Protein AF-A0AAX2IAN7-F1 (afdb_monomer_lite)

Secondary structure (DSSP, 8-state):
--HHHHHHHTT---THHHH---BTTBEE--HHHHHHHHHHHHHH--SS-EEEEEE-TTSEEEEEE-SSTTTT-EEEEETT-SS----BSSHHHHHHHHHH-TT--SHHHHHTT-S--SSS----HHHHHHHHHHHHHT--SSHHHHHHHHHHHHHHS-GGGGGGGGGGGSTTGGG---HHHHHHHHHHHHHHHSSS--GGGHHHHHHHHHTTTTTT-TTTTTGGGGTTS--HHHHHHHHHHHHHHHHHHHHHHHHHTT--

Radius of gyration: 24.32 Å; chains: 1; bounding box: 44×69×78 Å

Foldseek 3Di:
DPVVVVCVVLVHDCVVVVVDDDDQFKDFDDPVRQVVLQVLVVVLPLVWDKGWTIFGPVQWTWIATSDDPRHQFIFIGHSVDNATAGFESHVVQLVVLVVVCNVDNGVVVSSVVTQQDLVRAHADVVLLVVLVVCVVVVDGPDLRNVLRSLLNNNSNQDPVRLVVLCVLLDPPLQVDPDPSSLSSNLSNLCSQFPPNHPVVCVVSVVVCVVVVGPVVNPCCCPGPNRPSPPPVVVVVCVVVVVVVVVVVVVVVVVVVVVVD

Sequence (260 aa):
MNWKEICRENDIDDSFLRLFASRDGITLLNKEQFRLAQERISQVKMGFELLPLLTDTEDSYLLIYTTGFLKGKVVITDLEATAFIPSFKSIQSFLEVYFCNTDATTLAYIDWNCDYDVDTPSDEPEILRECWKYIKADNFVSEAQKVMICCMAIYLTPLEQRDSLFFFLQSPFIDDESETTETIVWEAINSFTGDNPYPSAKPVIAALFEAEKFNDYPYKDIIFDGEFKEKGFKVFWRENQFWLVILLLSLLLFISRFFW

pLDDT: mean 88.0, std 10.98, range [37.62, 98.12]

Structure (mmCIF, N/CA/C/O backbone):
data_AF-A0AAX2IAN7-F1
#
_entry.id   AF-A0AAX2IAN7-F1
#
loop_
_atom_site.group_PDB
_atom_site.id
_atom_site.type_symbol
_atom_site.label_atom_id
_atom_site.label_alt_id
_atom_site.label_comp_id
_atom_site.label_asym_id
_atom_site.label_entity_id
_atom_site.label_seq_id
_atom_site.pdbx_PDB_ins_code
_atom_site.Cartn_x
_atom_site.Cartn_y
_atom_site.Cartn_z
_atom_site.occupancy
_atom_site.B_iso_or_equiv
_atom_site.auth_seq_id
_atom_site.auth_comp_id
_atom_site.auth_asym_id
_atom_site.auth_atom_id
_atom_site.pdbx_PDB_model_num
ATOM 1 N N . MET A 1 1 ? 21.258 -7.648 -17.513 1.00 87.69 1 MET A N 1
ATOM 2 C CA . MET A 1 1 ? 20.383 -8.467 -16.648 1.00 87.69 1 MET A CA 1
ATOM 3 C C . MET A 1 1 ? 19.272 -9.028 -17.519 1.00 87.69 1 MET A C 1
ATOM 5 O O . MET A 1 1 ? 18.842 -8.308 -18.412 1.00 87.69 1 MET A O 1
ATOM 9 N N . ASN A 1 2 ? 18.879 -10.293 -17.356 1.00 93.06 2 ASN A N 1
ATOM 10 C CA . ASN A 1 2 ? 17.851 -10.910 -18.199 1.00 93.06 2 ASN A CA 1
ATOM 11 C C . ASN A 1 2 ? 16.484 -10.837 -17.506 1.00 93.06 2 ASN A C 1
ATOM 13 O O . ASN A 1 2 ? 16.098 -11.750 -16.785 1.00 93.06 2 ASN A O 1
ATOM 17 N N . TRP A 1 3 ? 15.761 -9.736 -17.709 1.00 94.56 3 TRP A N 1
ATOM 18 C CA . TRP A 1 3 ? 14.485 -9.499 -17.027 1.00 94.56 3 TRP A CA 1
ATOM 19 C C . TRP A 1 3 ? 13.405 -10.532 -17.337 1.00 94.56 3 TRP A C 1
ATOM 21 O O . TRP A 1 3 ? 12.639 -10.880 -16.448 1.00 94.56 3 TRP A O 1
ATOM 31 N N . LYS A 1 4 ? 13.380 -11.076 -18.558 1.00 94.44 4 LYS A N 1
ATOM 32 C CA . LYS A 1 4 ? 12.423 -12.129 -18.930 1.00 94.44 4 LYS A CA 1
ATOM 33 C C . LYS A 1 4 ? 12.618 -13.395 -18.107 1.00 94.44 4 LYS A C 1
ATOM 35 O O . LYS A 1 4 ? 11.660 -14.026 -17.682 1.00 94.44 4 LYS A O 1
ATOM 40 N N . GLU A 1 5 ? 13.876 -13.763 -17.886 1.00 96.06 5 GLU A N 1
ATOM 41 C CA . GLU A 1 5 ? 14.228 -14.923 -17.074 1.00 96.06 5 GLU A CA 1
ATOM 42 C C . GLU A 1 5 ? 13.862 -14.707 -15.607 1.00 96.06 5 GLU A C 1
ATOM 44 O O . GLU A 1 5 ? 13.200 -15.569 -15.040 1.00 96.06 5 GLU A O 1
ATOM 49 N N . ILE A 1 6 ? 14.173 -13.531 -15.050 1.00 95.44 6 ILE A N 1
ATOM 50 C CA . ILE A 1 6 ? 13.802 -13.159 -13.675 1.00 95.44 6 ILE A CA 1
ATOM 51 C C . ILE A 1 6 ? 12.279 -13.178 -13.487 1.00 95.44 6 ILE A C 1
ATOM 53 O O . ILE A 1 6 ? 11.795 -13.765 -12.522 1.00 95.44 6 ILE A O 1
ATOM 57 N N . CYS A 1 7 ? 11.510 -12.581 -14.406 1.00 94.94 7 CYS A N 1
ATOM 58 C CA . CYS A 1 7 ? 10.044 -12.583 -14.326 1.00 94.94 7 CYS A CA 1
ATOM 59 C C . CYS A 1 7 ? 9.498 -14.015 -14.355 1.00 94.94 7 CYS A C 1
ATOM 61 O O . CYS A 1 7 ? 8.704 -14.389 -13.498 1.00 94.94 7 CYS A O 1
ATOM 63 N N . ARG A 1 8 ? 9.999 -14.850 -15.273 1.00 95.25 8 ARG A N 1
ATOM 64 C CA . ARG A 1 8 ? 9.610 -16.261 -15.381 1.00 95.25 8 ARG A CA 1
ATOM 65 C C . ARG A 1 8 ? 9.921 -17.059 -14.111 1.00 95.25 8 ARG A C 1
ATOM 67 O O . ARG A 1 8 ? 9.105 -17.878 -13.707 1.00 95.25 8 ARG A O 1
ATOM 74 N N . GLU A 1 9 ? 11.085 -16.853 -13.500 1.00 95.50 9 GLU A N 1
ATOM 75 C CA . GLU A 1 9 ? 11.474 -17.536 -12.253 1.00 95.50 9 GLU A CA 1
ATOM 76 C C . GLU A 1 9 ? 10.582 -17.157 -11.067 1.00 95.50 9 GLU A C 1
ATOM 78 O O . GLU A 1 9 ? 10.384 -17.971 -10.170 1.00 95.50 9 GLU A O 1
ATOM 83 N N . ASN A 1 10 ? 10.013 -15.952 -11.091 1.00 94.94 10 ASN A N 1
ATOM 84 C CA . ASN A 1 10 ? 9.127 -15.431 -10.051 1.00 94.94 10 ASN A CA 1
ATOM 85 C C . ASN A 1 10 ? 7.635 -15.541 -10.416 1.00 94.94 10 ASN A C 1
ATOM 87 O O . ASN A 1 10 ? 6.793 -15.002 -9.700 1.00 94.94 10 ASN A O 1
ATOM 91 N N . ASP A 1 11 ? 7.308 -16.228 -11.518 1.00 94.31 11 ASP A N 1
ATOM 92 C CA . ASP A 1 11 ? 5.943 -16.373 -12.041 1.00 94.31 11 ASP A CA 1
ATOM 93 C C . ASP A 1 11 ? 5.211 -15.023 -12.192 1.00 94.31 11 ASP A C 1
ATOM 95 O O . ASP A 1 11 ? 4.056 -14.855 -11.794 1.00 94.31 11 ASP A O 1
ATOM 99 N N . ILE A 1 12 ? 5.931 -14.041 -12.740 1.00 93.88 12 ILE A N 1
ATOM 100 C CA . ILE A 1 12 ? 5.427 -12.724 -13.128 1.00 93.88 12 ILE A CA 1
ATOM 101 C C . ILE A 1 12 ? 5.273 -12.696 -14.649 1.00 93.88 12 ILE A C 1
ATOM 103 O O . ILE A 1 12 ? 6.190 -13.091 -15.374 1.00 93.88 12 ILE A O 1
ATOM 107 N N . ASP A 1 13 ? 4.126 -12.214 -15.136 1.00 91.06 13 ASP A N 1
ATOM 108 C CA . ASP A 1 13 ? 3.909 -11.999 -16.569 1.00 91.06 13 ASP A CA 1
ATOM 109 C C . ASP A 1 13 ? 4.952 -11.011 -17.105 1.00 91.06 13 ASP A C 1
ATOM 111 O O . ASP A 1 13 ? 5.047 -9.892 -16.617 1.00 91.06 13 ASP A O 1
ATOM 115 N N . ASP A 1 14 ? 5.742 -11.422 -18.099 1.00 92.12 14 ASP A N 1
ATOM 116 C CA . ASP A 1 14 ? 6.809 -10.614 -18.691 1.00 92.12 14 ASP A CA 1
ATOM 117 C C . ASP A 1 14 ? 6.317 -9.743 -19.862 1.00 92.12 14 ASP A C 1
ATOM 119 O O . ASP A 1 14 ? 7.105 -8.999 -20.460 1.00 92.12 14 ASP A O 1
ATOM 123 N N . SER A 1 15 ? 5.021 -9.803 -20.198 1.00 92.06 15 SER A N 1
ATOM 124 C CA . SER A 1 15 ? 4.415 -9.041 -21.296 1.00 92.06 15 SER A CA 1
ATOM 125 C C . SER A 1 15 ? 4.609 -7.529 -21.138 1.00 92.06 15 SER A C 1
ATOM 127 O O . SER A 1 15 ? 4.892 -6.836 -22.126 1.00 92.06 15 SER A O 1
ATOM 129 N N . PHE A 1 16 ? 4.586 -7.033 -19.895 1.00 92.50 16 PHE A N 1
ATOM 130 C CA . PHE A 1 16 ? 4.809 -5.626 -19.566 1.00 92.50 16 PHE A CA 1
ATOM 131 C C . PHE A 1 16 ? 6.177 -5.128 -20.038 1.00 92.50 16 PHE A C 1
ATOM 133 O O . PHE A 1 16 ? 6.286 -3.973 -20.427 1.00 92.50 16 PHE A O 1
ATOM 140 N N . LEU A 1 17 ? 7.209 -5.983 -20.099 1.00 93.38 17 LEU A N 1
ATOM 141 C CA . LEU A 1 17 ? 8.549 -5.589 -20.556 1.00 93.38 17 LEU A CA 1
ATOM 142 C C . LEU A 1 17 ? 8.561 -5.127 -22.019 1.00 93.38 17 LEU A C 1
ATOM 144 O O . LEU A 1 17 ? 9.500 -4.461 -22.446 1.00 93.38 17 LEU A O 1
ATOM 148 N N . ARG A 1 18 ? 7.554 -5.518 -22.811 1.00 90.56 18 ARG A N 1
ATOM 149 C CA . ARG A 1 18 ? 7.396 -5.061 -24.200 1.00 90.56 18 ARG A CA 1
ATOM 150 C C . ARG A 1 18 ? 6.637 -3.744 -24.295 1.00 90.56 18 ARG A C 1
ATOM 152 O O . ARG A 1 18 ? 6.848 -3.006 -25.251 1.00 90.56 18 ARG A O 1
ATOM 159 N N . LEU A 1 19 ? 5.725 -3.507 -23.354 1.00 88.94 19 LEU A N 1
ATOM 160 C CA . LEU A 1 19 ? 4.885 -2.313 -23.295 1.00 88.94 19 LEU A CA 1
ATOM 161 C C . LEU A 1 19 ? 5.617 -1.157 -22.614 1.00 88.94 19 LEU A C 1
ATOM 163 O O . LEU A 1 19 ? 5.476 -0.007 -23.020 1.00 88.94 19 LEU A O 1
ATOM 167 N N . PHE A 1 20 ? 6.415 -1.471 -21.596 1.00 91.12 20 PHE A N 1
ATOM 168 C CA . PHE A 1 20 ? 7.174 -0.509 -20.827 1.00 91.12 20 PHE A CA 1
ATOM 169 C C . PHE A 1 20 ? 8.242 0.149 -21.702 1.00 91.12 20 PHE A C 1
ATOM 171 O O . PHE A 1 20 ? 9.225 -0.470 -22.114 1.00 91.12 20 PHE A O 1
ATOM 178 N N . ALA A 1 21 ? 8.042 1.436 -21.957 1.00 86.06 21 ALA A N 1
ATOM 179 C CA . ALA A 1 21 ? 9.038 2.312 -22.537 1.00 86.06 21 ALA A CA 1
ATOM 180 C C . ALA A 1 21 ? 9.537 3.234 -21.428 1.00 86.06 21 ALA A C 1
ATOM 182 O O . ALA A 1 21 ? 8.758 4.032 -20.922 1.00 86.06 21 ALA A O 1
ATOM 183 N N . SER A 1 22 ? 10.815 3.116 -21.069 1.00 85.06 22 SER A N 1
ATOM 184 C CA . SER A 1 22 ? 11.440 4.000 -20.083 1.00 85.06 22 SER A CA 1
ATOM 185 C C . SER A 1 22 ? 11.337 5.466 -20.517 1.00 85.06 22 SER A C 1
ATOM 187 O O . SER A 1 22 ? 11.540 5.781 -21.695 1.00 85.06 22 SER A O 1
ATOM 189 N N . ARG A 1 23 ? 11.023 6.348 -19.564 1.00 83.62 23 ARG A N 1
ATOM 190 C CA . ARG A 1 23 ? 10.909 7.803 -19.746 1.00 83.62 23 ARG A CA 1
ATOM 191 C C . ARG A 1 23 ? 11.393 8.513 -18.493 1.00 83.62 23 ARG A C 1
ATOM 193 O O . ARG A 1 23 ? 11.214 7.984 -17.400 1.00 83.62 23 ARG A O 1
ATOM 200 N N . ASP A 1 24 ? 12.008 9.676 -18.693 1.00 71.69 24 ASP A N 1
ATOM 201 C CA . ASP A 1 24 ? 12.229 10.705 -17.670 1.00 71.69 24 ASP A CA 1
ATOM 202 C C . ASP A 1 24 ? 12.739 10.192 -16.315 1.00 71.69 24 ASP A C 1
ATOM 204 O O . ASP A 1 24 ? 12.274 10.604 -15.264 1.00 71.69 24 ASP A O 1
ATOM 208 N N . GLY A 1 25 ? 13.715 9.277 -16.346 1.00 81.19 25 GLY A N 1
ATOM 209 C CA . GLY A 1 25 ? 14.355 8.733 -15.145 1.00 81.19 25 GLY A CA 1
ATOM 210 C C . GLY A 1 25 ? 13.784 7.401 -14.657 1.00 81.19 25 GLY A C 1
ATOM 211 O O . GLY A 1 25 ? 14.534 6.620 -14.075 1.00 81.19 25 GLY A O 1
ATOM 212 N N . ILE A 1 26 ? 12.529 7.071 -14.983 1.00 92.94 26 ILE A N 1
ATOM 213 C CA . ILE A 1 26 ? 11.902 5.794 -14.616 1.00 92.94 26 ILE A CA 1
ATOM 214 C C . ILE A 1 26 ? 12.428 4.687 -15.533 1.00 92.94 26 ILE A C 1
ATOM 216 O O . ILE A 1 26 ? 12.188 4.659 -16.749 1.00 92.94 26 ILE A O 1
ATOM 220 N N . THR A 1 27 ? 13.174 3.756 -14.953 1.00 94.00 27 THR A N 1
ATOM 221 C CA . THR A 1 27 ? 13.917 2.714 -15.667 1.00 94.00 27 THR A CA 1
ATOM 222 C C . THR A 1 27 ? 13.778 1.364 -14.974 1.00 94.00 27 THR A C 1
ATOM 224 O O . THR A 1 27 ? 13.477 1.270 -13.788 1.00 94.00 27 THR A O 1
ATOM 227 N N . LEU A 1 28 ? 14.021 0.287 -15.725 1.00 95.44 28 LEU A N 1
ATOM 228 C CA . LEU A 1 28 ? 14.258 -1.023 -15.124 1.00 95.44 28 LEU A CA 1
ATOM 229 C C . LEU A 1 28 ? 15.568 -0.988 -14.333 1.00 95.44 28 LEU A C 1
ATOM 231 O O . LEU A 1 28 ? 16.580 -0.503 -14.847 1.00 95.44 28 LEU A O 1
ATOM 235 N N . LEU A 1 29 ? 15.572 -1.589 -13.145 1.00 95.94 29 LEU A N 1
ATOM 236 C CA . LEU A 1 29 ? 16.768 -1.682 -12.310 1.00 95.94 29 LEU A CA 1
ATOM 237 C C . LEU A 1 29 ? 17.940 -2.306 -13.074 1.00 95.94 29 LEU A C 1
ATOM 239 O O . LEU A 1 29 ? 17.814 -3.300 -13.804 1.00 95.94 29 LEU A O 1
ATOM 243 N N . ASN A 1 30 ? 19.126 -1.752 -12.865 1.00 94.50 30 ASN A N 1
ATOM 244 C CA . ASN A 1 30 ? 20.355 -2.424 -13.251 1.00 94.50 30 ASN A CA 1
ATOM 245 C C . ASN A 1 30 ? 20.724 -3.513 -12.218 1.00 94.50 30 ASN A C 1
ATOM 247 O O . ASN A 1 30 ? 20.090 -3.664 -11.176 1.00 94.50 30 ASN A O 1
ATOM 251 N N . LYS A 1 31 ? 21.770 -4.298 -12.505 1.00 95.44 31 LYS A N 1
ATOM 252 C CA . LYS A 1 31 ? 22.173 -5.436 -11.657 1.00 95.44 31 LYS A CA 1
ATOM 253 C C . LYS A 1 31 ? 22.538 -5.026 -10.224 1.00 95.44 31 LYS A C 1
ATOM 255 O O . LYS A 1 31 ? 22.282 -5.787 -9.295 1.00 95.44 31 LYS A O 1
ATOM 260 N N . GLU A 1 32 ? 23.186 -3.879 -10.054 1.00 94.31 32 GLU A N 1
ATOM 261 C CA . GLU A 1 32 ? 23.620 -3.396 -8.744 1.00 94.31 32 GLU A CA 1
ATOM 262 C C . GLU A 1 32 ? 22.435 -2.872 -7.934 1.00 94.31 32 GLU A C 1
ATOM 264 O O . GLU A 1 32 ? 22.252 -3.306 -6.798 1.00 94.31 32 GLU A O 1
ATOM 269 N N . GLN A 1 33 ? 21.588 -2.039 -8.547 1.00 95.19 33 GLN A N 1
ATOM 270 C CA . GLN A 1 33 ? 20.369 -1.522 -7.919 1.00 95.19 33 GLN A CA 1
ATOM 271 C C . GLN A 1 33 ? 19.426 -2.660 -7.515 1.00 95.19 33 GLN A C 1
ATOM 273 O O . GLN A 1 33 ? 18.933 -2.687 -6.395 1.00 95.19 33 GLN A O 1
ATOM 278 N N . PHE A 1 34 ? 19.239 -3.654 -8.391 1.00 96.44 34 PHE A N 1
ATOM 279 C CA . PHE A 1 34 ? 18.436 -4.839 -8.093 1.00 96.44 34 PHE A CA 1
ATOM 280 C C . PHE A 1 34 ? 18.952 -5.586 -6.858 1.00 96.44 34 PHE A C 1
ATOM 282 O O . PHE A 1 34 ? 18.177 -5.919 -5.966 1.00 96.44 34 PHE A O 1
ATOM 289 N N . ARG A 1 35 ? 20.272 -5.804 -6.770 1.00 95.44 35 ARG A N 1
ATOM 290 C CA . ARG A 1 35 ? 20.895 -6.473 -5.620 1.00 95.44 35 ARG A CA 1
ATOM 291 C C . ARG A 1 35 ? 20.688 -5.683 -4.323 1.00 95.44 35 ARG A C 1
ATOM 293 O O . ARG A 1 35 ? 20.370 -6.289 -3.304 1.00 95.44 35 ARG A O 1
ATOM 300 N N . LEU A 1 36 ? 20.889 -4.365 -4.358 1.00 94.25 36 LEU A N 1
ATOM 301 C CA . LEU A 1 36 ? 20.720 -3.488 -3.193 1.00 94.25 36 LEU A CA 1
ATOM 302 C C . LEU A 1 36 ? 19.264 -3.453 -2.720 1.00 94.25 36 LEU A C 1
ATOM 304 O O . LEU A 1 36 ? 19.006 -3.631 -1.532 1.00 94.25 36 LEU A O 1
ATOM 308 N N . ALA A 1 37 ? 18.318 -3.314 -3.651 1.00 95.75 37 ALA A N 1
ATOM 309 C CA . ALA A 1 37 ? 16.895 -3.344 -3.344 1.00 95.75 37 ALA A CA 1
ATOM 310 C C . ALA A 1 37 ? 16.489 -4.683 -2.713 1.00 95.75 37 ALA A C 1
ATOM 312 O O . ALA A 1 37 ? 15.849 -4.694 -1.666 1.00 95.75 37 ALA A O 1
ATOM 313 N N . GLN A 1 38 ? 16.922 -5.817 -3.276 1.00 95.50 38 GLN A N 1
ATOM 314 C CA . GLN A 1 38 ? 16.651 -7.135 -2.688 1.00 95.50 38 GLN A CA 1
ATOM 315 C C . GLN A 1 38 ? 17.224 -7.284 -1.273 1.00 95.50 38 GLN A C 1
ATOM 317 O O . GLN A 1 38 ? 16.548 -7.810 -0.387 1.00 95.50 38 GLN A O 1
ATOM 322 N N . GLU A 1 39 ? 18.456 -6.820 -1.051 1.00 94.38 39 GLU A N 1
ATOM 323 C CA . GLU A 1 39 ? 19.093 -6.845 0.266 1.00 94.38 39 GLU A CA 1
ATOM 324 C C . GLU A 1 39 ? 18.269 -6.047 1.281 1.00 94.38 39 GLU A C 1
ATOM 326 O O . GLU A 1 39 ? 17.936 -6.576 2.342 1.00 94.38 39 GLU A O 1
ATOM 331 N N . ARG A 1 40 ? 17.859 -4.824 0.933 1.00 94.00 40 ARG A N 1
ATOM 332 C CA . ARG A 1 40 ? 17.067 -3.974 1.824 1.00 94.00 40 ARG A CA 1
ATOM 333 C C . ARG A 1 40 ? 15.666 -4.530 2.084 1.00 94.00 40 ARG A C 1
ATOM 335 O O . ARG A 1 40 ? 15.274 -4.644 3.242 1.00 94.00 40 ARG A O 1
ATOM 342 N N . ILE A 1 41 ? 14.955 -4.975 1.048 1.00 94.88 41 ILE A N 1
ATOM 343 C CA . ILE A 1 41 ? 13.625 -5.599 1.173 1.00 94.88 41 ILE A CA 1
ATOM 344 C C . ILE A 1 41 ? 13.668 -6.795 2.134 1.00 94.88 41 ILE A C 1
ATOM 346 O O . ILE A 1 41 ? 12.781 -6.958 2.973 1.00 94.88 41 ILE A O 1
ATOM 350 N N . SER A 1 42 ? 14.723 -7.613 2.065 1.00 92.56 42 SER A N 1
ATOM 351 C CA . SER A 1 42 ? 14.863 -8.791 2.929 1.00 92.56 42 SER A CA 1
ATOM 352 C C . SER A 1 42 ? 14.983 -8.456 4.425 1.00 92.56 42 SER A C 1
ATOM 354 O O . SER A 1 42 ? 14.640 -9.287 5.270 1.00 92.56 42 SER A O 1
ATOM 356 N N . GLN A 1 43 ? 15.417 -7.238 4.772 1.00 93.50 43 GLN A N 1
ATOM 357 C CA . GLN A 1 43 ? 15.577 -6.791 6.160 1.00 93.50 43 GLN A CA 1
ATOM 358 C C . GLN A 1 43 ? 14.242 -6.436 6.829 1.00 93.50 43 GLN A C 1
ATOM 360 O O . GLN A 1 43 ? 14.117 -6.600 8.042 1.00 93.50 43 GLN A O 1
ATOM 365 N N . VAL A 1 44 ? 13.240 -6.014 6.050 1.00 91.50 44 VAL A N 1
ATOM 366 C CA . VAL A 1 44 ? 11.923 -5.564 6.543 1.00 91.50 44 VAL A CA 1
ATOM 367 C C . VAL A 1 44 ? 11.055 -6.736 7.041 1.00 91.50 44 VAL A C 1
ATOM 369 O O . VAL A 1 44 ? 10.140 -6.552 7.838 1.00 91.50 44 VAL A O 1
ATOM 372 N N . LYS A 1 45 ? 11.380 -7.982 6.657 1.00 91.44 45 LYS A N 1
ATOM 373 C CA . LYS A 1 45 ? 10.681 -9.215 7.082 1.00 91.44 45 LYS A CA 1
ATOM 374 C C . LYS A 1 45 ? 9.162 -9.169 6.853 1.00 91.44 45 LYS A C 1
ATOM 376 O O . LYS A 1 45 ? 8.387 -9.483 7.751 1.00 91.44 45 LYS A O 1
ATOM 381 N N . MET A 1 46 ? 8.717 -8.860 5.639 1.00 92.50 46 MET A N 1
ATOM 382 C CA . MET A 1 46 ? 7.284 -8.771 5.303 1.00 92.50 46 MET A CA 1
ATOM 383 C C . MET A 1 46 ? 6.483 -10.078 5.452 1.00 92.50 46 MET A C 1
ATOM 385 O O . MET A 1 46 ? 5.256 -10.055 5.403 1.00 92.50 46 MET A O 1
ATOM 389 N N . GLY A 1 47 ? 7.144 -11.236 5.557 1.00 92.62 47 GLY A N 1
ATOM 390 C CA . GLY A 1 47 ? 6.475 -12.544 5.476 1.00 92.62 47 GLY A CA 1
ATOM 391 C C . GLY A 1 47 ? 5.929 -12.881 4.083 1.00 92.62 47 GLY A C 1
ATOM 392 O O . GLY A 1 47 ? 5.262 -13.898 3.915 1.00 92.62 47 GLY A O 1
ATOM 393 N N . PHE A 1 48 ? 6.242 -12.038 3.102 1.00 94.75 48 PHE A N 1
ATOM 394 C CA . PHE A 1 48 ? 5.949 -12.187 1.687 1.00 94.75 48 PHE A CA 1
ATOM 395 C C . PHE A 1 48 ? 7.203 -11.833 0.895 1.00 94.75 48 PHE A C 1
ATOM 397 O O . PHE A 1 48 ? 8.047 -11.059 1.355 1.00 94.75 48 PHE A O 1
ATOM 404 N N . GLU A 1 49 ? 7.315 -12.401 -0.294 1.00 96.00 49 GLU A N 1
ATOM 405 C CA . GLU A 1 49 ? 8.414 -12.120 -1.210 1.00 96.00 49 GLU A CA 1
ATOM 406 C C . GLU A 1 49 ? 8.016 -10.993 -2.163 1.00 96.00 49 GLU A C 1
ATOM 408 O O . GLU A 1 49 ? 6.905 -10.985 -2.701 1.00 96.00 49 GLU A O 1
ATOM 413 N N . LEU A 1 50 ? 8.937 -10.048 -2.358 1.00 96.88 50 LEU A N 1
ATOM 414 C CA . LEU A 1 50 ? 8.798 -8.961 -3.315 1.00 96.88 50 LEU A CA 1
ATOM 415 C C . LEU A 1 50 ? 9.969 -8.974 -4.295 1.00 96.88 50 LEU A C 1
ATOM 417 O O . LEU A 1 50 ? 11.122 -9.201 -3.919 1.00 96.88 50 LEU A O 1
ATOM 421 N N . LEU A 1 51 ? 9.662 -8.679 -5.550 1.00 97.38 51 LEU A N 1
ATOM 422 C CA . LEU A 1 51 ? 10.625 -8.515 -6.622 1.00 97.38 51 LEU A CA 1
ATOM 423 C C . LEU A 1 51 ? 10.721 -7.024 -6.983 1.00 97.38 51 LEU A C 1
ATOM 425 O O . LEU A 1 51 ? 9.741 -6.465 -7.477 1.00 97.38 51 LEU A O 1
ATOM 429 N N . PRO A 1 52 ? 11.872 -6.366 -6.765 1.00 97.31 52 PRO A N 1
ATOM 430 C CA . PRO A 1 52 ? 12.081 -5.003 -7.235 1.00 97.31 52 PRO A CA 1
ATOM 431 C C . PRO A 1 52 ? 12.243 -5.000 -8.762 1.00 97.31 52 PRO A C 1
ATOM 433 O O . PRO A 1 52 ? 12.989 -5.815 -9.312 1.00 97.31 52 PRO A O 1
ATOM 436 N N . LEU A 1 53 ? 11.551 -4.092 -9.454 1.00 96.44 53 LEU A N 1
ATOM 437 C CA . LEU A 1 53 ? 11.514 -4.035 -10.922 1.00 96.44 53 LEU A CA 1
ATOM 438 C C . LEU A 1 53 ? 12.021 -2.707 -11.478 1.00 96.44 53 LEU A C 1
ATOM 440 O O . LEU A 1 53 ? 12.953 -2.697 -12.289 1.00 96.44 53 LEU A O 1
ATOM 444 N N . LEU A 1 54 ? 11.399 -1.603 -11.063 1.00 95.94 54 LEU A N 1
ATOM 445 C CA . LEU A 1 54 ? 11.699 -0.267 -11.576 1.00 95.94 54 LEU A CA 1
ATOM 446 C C . LEU A 1 54 ? 12.296 0.613 -10.486 1.00 95.94 54 LEU A C 1
ATOM 448 O O . LEU A 1 54 ? 12.107 0.361 -9.297 1.00 95.94 54 LEU A O 1
ATOM 452 N N . THR A 1 55 ? 12.979 1.659 -10.922 1.00 95.38 55 THR A N 1
ATOM 453 C CA . THR A 1 55 ? 13.406 2.776 -10.085 1.00 95.38 55 THR A CA 1
ATOM 454 C C . THR A 1 55 ? 13.376 4.065 -10.888 1.00 95.38 55 THR A C 1
ATOM 456 O O . THR A 1 55 ? 13.255 4.022 -12.117 1.00 95.38 55 THR A O 1
ATOM 459 N N . ASP A 1 56 ? 13.486 5.194 -10.208 1.00 93.00 56 ASP A N 1
ATOM 460 C CA . ASP A 1 56 ? 13.592 6.515 -10.809 1.00 93.00 56 ASP A CA 1
ATOM 461 C C . ASP A 1 56 ? 14.859 7.258 -10.353 1.00 93.00 56 ASP A C 1
ATOM 463 O O . ASP A 1 56 ? 15.820 6.656 -9.872 1.00 93.00 56 ASP A O 1
ATOM 467 N N . THR A 1 57 ? 14.901 8.571 -10.578 1.00 87.31 57 THR A N 1
ATOM 468 C CA . THR A 1 57 ? 16.026 9.430 -10.183 1.00 87.31 57 THR A CA 1
ATOM 469 C C . THR A 1 57 ? 15.970 9.909 -8.735 1.00 87.31 57 THR A C 1
ATOM 471 O O . THR A 1 57 ? 16.923 10.545 -8.292 1.00 87.31 57 THR A O 1
ATOM 474 N N . GLU A 1 58 ? 14.877 9.648 -8.019 1.00 86.44 58 GLU A N 1
ATOM 475 C CA . GLU A 1 58 ? 14.651 10.077 -6.633 1.00 86.44 58 GLU A CA 1
ATOM 476 C C . GLU A 1 58 ? 14.696 8.895 -5.655 1.00 86.44 58 GLU A C 1
ATOM 478 O O . GLU A 1 58 ? 14.161 8.973 -4.554 1.00 86.44 58 GLU A O 1
ATOM 483 N N . ASP A 1 59 ? 15.344 7.796 -6.056 1.00 87.06 59 ASP A N 1
ATOM 484 C CA . ASP A 1 59 ? 15.468 6.569 -5.266 1.00 87.06 59 ASP A CA 1
ATOM 485 C C . ASP A 1 59 ? 14.108 5.999 -4.813 1.00 87.06 59 ASP A C 1
ATOM 487 O O . ASP A 1 59 ? 14.009 5.323 -3.785 1.00 87.06 59 ASP A O 1
ATOM 491 N N . SER A 1 60 ? 13.060 6.207 -5.616 1.00 93.69 60 SER A N 1
ATOM 492 C CA . SER A 1 60 ? 11.820 5.443 -5.492 1.00 93.69 60 SER A CA 1
ATOM 493 C C . SER A 1 60 ? 11.933 4.138 -6.273 1.00 93.69 60 SER A C 1
ATOM 495 O O . SER A 1 60 ? 12.671 4.016 -7.259 1.00 93.69 60 SER A O 1
ATOM 497 N N . TYR A 1 61 ? 11.181 3.137 -5.836 1.00 96.50 61 TYR A N 1
ATOM 498 C CA . TYR A 1 61 ? 11.218 1.781 -6.352 1.00 96.50 61 TYR A CA 1
ATOM 499 C C . TYR A 1 61 ? 9.808 1.267 -6.585 1.00 96.50 61 TYR A C 1
ATOM 501 O O . TYR A 1 61 ? 8.914 1.455 -5.763 1.00 96.50 61 TYR A O 1
ATOM 509 N N . LEU A 1 62 ? 9.641 0.553 -7.696 1.00 97.06 62 LEU A N 1
ATOM 510 C CA . LEU A 1 62 ? 8.456 -0.252 -7.949 1.00 97.06 62 LEU A CA 1
ATOM 511 C C . LEU A 1 62 ? 8.773 -1.709 -7.639 1.00 97.06 62 LEU A C 1
ATOM 513 O O . LEU A 1 62 ? 9.661 -2.307 -8.261 1.00 97.06 62 LEU A O 1
ATOM 517 N N . LEU A 1 63 ? 8.022 -2.285 -6.707 1.00 97.56 63 LEU A N 1
ATOM 518 C CA . LEU A 1 63 ? 8.130 -3.676 -6.281 1.00 97.56 63 LEU A CA 1
ATOM 519 C C . LEU A 1 63 ? 6.859 -4.437 -6.665 1.00 97.56 63 LEU A C 1
ATOM 521 O O . LEU A 1 63 ? 5.773 -3.864 -6.683 1.00 97.56 63 LEU A O 1
ATOM 525 N N . ILE A 1 64 ? 6.973 -5.739 -6.920 1.00 98.12 64 ILE A N 1
ATOM 526 C CA . ILE A 1 64 ? 5.819 -6.630 -7.094 1.00 98.12 64 ILE A CA 1
ATOM 527 C C . ILE A 1 64 ? 5.866 -7.772 -6.087 1.00 98.12 64 ILE A C 1
ATOM 529 O O . ILE A 1 64 ? 6.892 -8.428 -5.926 1.00 98.12 64 ILE A O 1
ATOM 533 N N . TYR A 1 65 ? 4.743 -8.045 -5.435 1.00 97.94 65 TYR A N 1
ATOM 534 C CA . TYR A 1 65 ? 4.575 -9.234 -4.609 1.00 97.94 65 TYR A CA 1
ATOM 535 C C . TYR A 1 65 ? 4.579 -10.500 -5.476 1.00 97.94 65 TYR A C 1
ATOM 537 O O . TYR A 1 65 ? 3.784 -10.629 -6.409 1.00 97.94 65 TYR A O 1
ATOM 545 N N . THR A 1 66 ? 5.438 -11.468 -5.160 1.00 97.62 66 THR A N 1
ATOM 546 C CA . THR A 1 66 ? 5.570 -12.729 -5.920 1.00 97.62 66 THR A CA 1
ATOM 547 C C . THR A 1 66 ? 4.898 -13.917 -5.226 1.00 97.62 66 THR A C 1
ATOM 549 O O . THR A 1 66 ? 4.666 -14.956 -5.850 1.00 97.62 66 THR A O 1
ATOM 552 N N . THR A 1 67 ? 4.530 -13.772 -3.950 1.00 95.88 67 THR A N 1
ATOM 553 C CA . THR A 1 67 ? 3.945 -14.835 -3.119 1.00 95.88 67 THR A CA 1
ATOM 554 C C . THR A 1 67 ? 2.769 -14.342 -2.270 1.00 95.88 67 THR A C 1
ATOM 556 O O . THR A 1 67 ? 2.505 -13.147 -2.155 1.00 95.88 67 THR A O 1
ATOM 559 N N . GLY A 1 68 ? 2.047 -15.289 -1.659 1.00 95.25 68 GLY A N 1
ATOM 560 C CA . GLY A 1 68 ? 0.926 -15.003 -0.763 1.00 95.25 68 GLY A CA 1
ATOM 561 C C . GLY A 1 68 ? -0.338 -14.526 -1.478 1.00 95.25 68 GLY A C 1
ATOM 562 O O . GLY A 1 68 ? -0.449 -14.588 -2.701 1.00 95.25 68 GLY A O 1
ATOM 563 N N . PHE A 1 69 ? -1.314 -14.061 -0.695 1.00 96.94 69 PHE A N 1
ATOM 564 C CA . PHE A 1 69 ? -2.585 -13.560 -1.229 1.00 96.94 69 PHE A CA 1
ATOM 565 C C . PHE A 1 69 ? -2.434 -12.210 -1.949 1.00 96.94 69 PHE A C 1
ATOM 567 O O . PHE A 1 69 ? -3.289 -11.857 -2.749 1.00 96.94 69 PHE A O 1
ATOM 574 N N . LEU A 1 70 ? -1.324 -11.498 -1.722 1.00 96.94 70 LEU A N 1
ATOM 575 C CA . LEU A 1 70 ? -0.968 -10.256 -2.414 1.00 96.94 70 LEU A CA 1
ATOM 576 C C . LEU A 1 70 ? -0.162 -10.489 -3.697 1.00 96.94 70 LEU A C 1
ATOM 578 O O . LEU A 1 70 ? 0.315 -9.531 -4.294 1.00 96.94 70 LEU A O 1
ATOM 582 N N . LYS A 1 71 ? 0.026 -11.734 -4.148 1.00 97.06 71 LYS A N 1
ATOM 583 C CA . LYS A 1 71 ? 0.775 -12.001 -5.379 1.00 97.06 71 LYS A CA 1
ATOM 584 C C . LYS A 1 71 ? 0.220 -11.181 -6.553 1.00 97.06 71 LYS A C 1
ATOM 586 O O . LYS A 1 71 ? -0.979 -11.186 -6.817 1.00 97.06 71 LYS A O 1
ATOM 591 N N . GLY A 1 72 ? 1.113 -10.502 -7.267 1.00 96.94 72 GLY A N 1
ATOM 592 C CA . GLY A 1 72 ? 0.789 -9.626 -8.390 1.00 96.94 72 GLY A CA 1
ATOM 593 C C . GLY A 1 72 ? 0.564 -8.161 -8.011 1.00 96.94 72 GLY A C 1
ATOM 594 O O . GLY A 1 72 ? 0.590 -7.316 -8.906 1.00 96.94 72 GLY A O 1
ATOM 595 N N . LYS A 1 73 ? 0.380 -7.844 -6.721 1.00 97.88 73 LYS A N 1
ATOM 596 C CA . LYS A 1 73 ? 0.198 -6.468 -6.244 1.00 97.88 73 LYS A CA 1
ATOM 597 C C . LYS A 1 73 ? 1.494 -5.685 -6.325 1.00 97.88 73 LYS A C 1
ATOM 599 O O . LYS A 1 73 ? 2.575 -6.235 -6.108 1.00 97.88 73 LYS A O 1
ATOM 604 N N . VAL A 1 74 ? 1.371 -4.406 -6.644 1.00 98.06 74 VAL A N 1
ATOM 605 C CA . VAL A 1 74 ? 2.500 -3.524 -6.919 1.00 98.06 74 VAL A CA 1
ATOM 606 C C . VAL A 1 74 ? 2.591 -2.457 -5.844 1.00 98.06 74 VAL A C 1
ATOM 608 O O . VAL A 1 74 ? 1.586 -1.854 -5.478 1.00 98.06 74 VAL A O 1
ATOM 611 N N . VAL A 1 75 ? 3.806 -2.240 -5.359 1.00 97.31 75 VAL A N 1
ATOM 612 C CA . VAL A 1 75 ? 4.167 -1.246 -4.347 1.00 97.31 75 VAL A CA 1
ATOM 613 C C . VAL A 1 75 ? 5.028 -0.189 -5.019 1.00 97.31 75 VAL A C 1
ATOM 615 O O . VAL A 1 75 ? 5.973 -0.550 -5.728 1.00 97.31 75 VAL A O 1
ATOM 618 N N . ILE A 1 76 ? 4.739 1.082 -4.768 1.00 96.25 76 ILE A N 1
ATOM 619 C CA . ILE A 1 76 ? 5.685 2.174 -4.994 1.00 96.25 76 ILE A CA 1
ATOM 620 C C . ILE A 1 76 ? 6.171 2.651 -3.628 1.00 96.25 76 ILE A C 1
ATOM 622 O O . ILE A 1 76 ? 5.375 2.850 -2.722 1.00 96.25 76 ILE A O 1
ATOM 626 N N . THR A 1 77 ? 7.485 2.752 -3.450 1.00 94.00 77 THR A N 1
ATOM 627 C CA . THR A 1 77 ? 8.080 3.063 -2.144 1.00 94.00 77 THR A CA 1
ATOM 628 C C . THR A 1 77 ? 9.504 3.572 -2.301 1.00 94.00 77 THR A C 1
ATOM 630 O O . THR A 1 77 ? 10.168 3.255 -3.287 1.00 94.00 77 THR A O 1
ATOM 633 N N . ASP A 1 78 ? 10.021 4.273 -1.300 1.00 91.31 78 ASP A N 1
ATOM 634 C CA . ASP A 1 78 ? 11.464 4.340 -1.081 1.00 91.31 78 ASP A CA 1
ATOM 635 C C . ASP A 1 78 ? 11.952 3.086 -0.324 1.00 91.31 78 ASP A C 1
ATOM 637 O O . ASP A 1 78 ? 11.165 2.310 0.229 1.00 91.31 78 ASP A O 1
ATOM 641 N N . LEU A 1 79 ? 13.263 2.843 -0.329 1.00 85.81 79 LEU A N 1
ATOM 642 C CA . LEU A 1 79 ? 13.859 1.688 0.351 1.00 85.81 79 LEU A CA 1
ATOM 643 C C . LEU A 1 79 ? 14.069 1.889 1.862 1.00 85.81 79 LEU A C 1
ATOM 645 O O . LEU A 1 79 ? 14.450 0.934 2.544 1.00 85.81 79 LEU A O 1
ATOM 649 N N . GLU A 1 80 ? 13.827 3.080 2.403 1.00 89.06 80 GLU A N 1
ATOM 650 C CA . GLU A 1 80 ? 13.851 3.339 3.845 1.00 89.06 80 GLU A CA 1
ATOM 651 C C . GLU A 1 80 ? 12.515 3.019 4.527 1.00 89.06 80 GLU A C 1
ATOM 653 O O . GLU A 1 80 ? 12.500 2.823 5.744 1.00 89.06 80 GLU A O 1
ATOM 658 N N . ALA A 1 81 ? 11.439 2.862 3.753 1.00 88.00 81 ALA A N 1
ATOM 659 C CA . ALA A 1 81 ? 10.120 2.478 4.233 1.00 88.00 81 ALA A CA 1
ATOM 660 C C . ALA A 1 81 ? 10.138 1.249 5.158 1.00 88.00 81 ALA A C 1
ATOM 662 O O . ALA A 1 81 ? 10.816 0.240 4.929 1.00 88.00 81 ALA A O 1
ATOM 663 N N . THR A 1 82 ? 9.336 1.334 6.217 1.00 89.50 82 THR A N 1
ATOM 664 C CA . THR A 1 82 ? 9.234 0.317 7.272 1.00 89.50 82 THR A CA 1
ATOM 665 C C . THR A 1 82 ? 8.222 -0.780 6.949 1.00 89.50 82 THR A C 1
ATOM 667 O O . THR A 1 82 ? 8.238 -1.830 7.589 1.00 89.50 82 THR A O 1
ATOM 670 N N . ALA A 1 83 ? 7.367 -0.568 5.948 1.00 92.69 83 ALA A N 1
ATOM 671 C CA . ALA A 1 83 ? 6.411 -1.534 5.425 1.00 92.69 83 ALA A CA 1
ATOM 672 C C . ALA A 1 83 ? 6.152 -1.264 3.936 1.00 92.69 83 ALA A C 1
ATOM 674 O O . ALA A 1 83 ? 6.250 -0.132 3.476 1.00 92.69 83 ALA A O 1
ATOM 675 N N . PHE A 1 84 ? 5.789 -2.304 3.183 1.00 95.38 84 PHE A N 1
ATOM 676 C CA . PHE A 1 84 ? 5.542 -2.204 1.741 1.00 95.38 84 PHE A CA 1
ATOM 677 C C . PHE A 1 84 ? 4.054 -2.361 1.434 1.00 95.38 84 PHE A C 1
ATOM 679 O O . PHE A 1 84 ? 3.577 -3.472 1.193 1.00 95.38 84 PHE A O 1
ATOM 686 N N . ILE A 1 85 ? 3.309 -1.261 1.478 1.00 94.75 85 ILE A N 1
ATOM 687 C CA . ILE A 1 85 ? 1.863 -1.257 1.234 1.00 94.75 85 ILE A CA 1
ATOM 688 C C . ILE A 1 85 ? 1.614 -1.175 -0.280 1.00 94.75 85 ILE A C 1
ATOM 690 O O . ILE A 1 85 ? 2.181 -0.305 -0.932 1.00 94.75 85 ILE A O 1
ATOM 694 N N . PRO A 1 86 ? 0.834 -2.093 -0.878 1.00 96.69 86 PRO A N 1
ATOM 695 C CA . PRO A 1 86 ? 0.448 -1.983 -2.278 1.00 96.69 86 PRO A CA 1
ATOM 696 C C . PRO A 1 86 ? -0.210 -0.648 -2.628 1.00 96.69 86 PRO A C 1
ATOM 698 O O . PRO A 1 86 ? -1.117 -0.206 -1.930 1.00 96.69 86 PRO A O 1
ATOM 701 N N . SER A 1 87 ? 0.171 -0.108 -3.781 1.00 95.94 87 SER A N 1
ATOM 702 C CA . SER A 1 87 ? -0.465 1.043 -4.428 1.00 95.94 87 SER A CA 1
ATOM 703 C C . SER A 1 87 ? -1.344 0.609 -5.603 1.00 95.94 87 SER A C 1
ATOM 705 O O . SER A 1 87 ? -2.426 1.145 -5.822 1.00 95.94 87 SER A O 1
ATOM 707 N N . PHE A 1 88 ? -0.928 -0.426 -6.346 1.00 97.31 88 PHE A N 1
ATOM 708 C CA . PHE A 1 88 ? -1.653 -0.903 -7.528 1.00 97.31 88 PHE A CA 1
ATOM 709 C C . PHE A 1 88 ? -2.022 -2.382 -7.444 1.00 97.31 88 PHE A C 1
ATOM 711 O O . PHE A 1 88 ? -1.277 -3.233 -6.942 1.00 97.31 88 PHE A O 1
ATOM 718 N N . LYS A 1 89 ? -3.161 -2.718 -8.049 1.00 96.00 89 LYS A N 1
ATOM 719 C CA . LYS A 1 89 ? -3.706 -4.075 -8.162 1.00 96.00 89 LYS A CA 1
ATOM 720 C C . LYS A 1 89 ? -2.847 -4.999 -9.005 1.00 96.00 89 LYS A C 1
ATOM 722 O O . LYS A 1 89 ? -2.959 -6.217 -8.862 1.00 96.00 89 LYS A O 1
ATOM 727 N N . SER A 1 90 ? -2.085 -4.429 -9.936 1.00 96.00 90 SER A N 1
ATOM 728 C CA . SER A 1 90 ? -1.231 -5.147 -10.879 1.00 96.00 90 SER A CA 1
ATOM 729 C C . SER A 1 90 ? -0.255 -4.203 -11.583 1.00 96.00 90 SER A C 1
ATOM 731 O O . SER A 1 90 ? -0.468 -2.991 -11.616 1.00 96.00 90 SER A O 1
ATOM 733 N N . ILE A 1 91 ? 0.764 -4.770 -12.241 1.00 95.94 91 ILE A N 1
ATOM 734 C CA . ILE A 1 91 ? 1.634 -4.018 -13.163 1.00 95.94 91 ILE A CA 1
ATOM 735 C C . ILE A 1 91 ? 0.825 -3.370 -14.291 1.00 95.94 91 ILE A C 1
ATOM 737 O O . ILE A 1 91 ? 1.170 -2.281 -14.731 1.00 95.94 91 ILE A O 1
ATOM 741 N N . GLN A 1 92 ? -0.248 -4.011 -14.758 1.00 95.31 92 GLN A N 1
ATOM 742 C CA . GLN A 1 92 ? -1.065 -3.463 -15.837 1.00 95.31 92 GLN A CA 1
ATOM 743 C C . GLN A 1 92 ? -1.792 -2.183 -15.402 1.00 95.31 92 GLN A C 1
ATOM 745 O O . GLN A 1 92 ? -1.763 -1.206 -16.143 1.00 95.31 92 GLN A O 1
ATOM 750 N N . SER A 1 93 ? -2.354 -2.161 -14.188 1.00 95.12 93 SER A N 1
ATOM 751 C CA . SER A 1 93 ? -2.983 -0.948 -13.644 1.00 95.12 93 SER A CA 1
ATOM 752 C C . SER A 1 93 ? -1.963 0.178 -13.458 1.00 95.12 93 SER A C 1
ATOM 754 O O . SER A 1 93 ? -2.170 1.300 -13.917 1.00 95.12 93 SER A O 1
ATOM 756 N N . PHE A 1 94 ? -0.781 -0.149 -12.916 1.00 95.62 94 PHE A N 1
ATOM 757 C CA . PHE A 1 94 ? 0.332 0.800 -12.865 1.00 95.62 94 PHE A CA 1
ATOM 758 C C . PHE A 1 94 ? 0.675 1.358 -14.255 1.00 95.62 94 PHE A C 1
ATOM 760 O O . PHE A 1 94 ? 0.828 2.566 -14.410 1.00 95.62 94 PHE A O 1
ATOM 767 N N . LEU A 1 95 ? 0.787 0.503 -15.278 1.00 94.12 95 LEU A N 1
ATOM 768 C CA . LEU A 1 95 ? 1.123 0.940 -16.633 1.00 94.12 95 LEU A CA 1
ATOM 769 C C . LEU A 1 95 ? 0.063 1.875 -17.226 1.00 94.12 95 LEU A C 1
ATOM 771 O O . LEU A 1 95 ? 0.421 2.825 -17.918 1.00 94.12 95 LEU A O 1
ATOM 775 N N . GLU A 1 96 ? -1.221 1.636 -16.964 1.00 93.62 96 GLU A N 1
ATOM 776 C CA . GLU A 1 96 ? -2.311 2.508 -17.420 1.00 93.62 96 GLU A CA 1
ATOM 777 C C . GLU A 1 96 ? -2.171 3.924 -16.856 1.00 93.62 96 GLU A C 1
ATOM 779 O O . GLU A 1 96 ? -2.270 4.902 -17.605 1.00 93.62 96 GLU A O 1
ATOM 784 N N . VAL A 1 97 ? -1.844 4.039 -15.570 1.00 93.38 97 VAL A N 1
ATOM 785 C CA . VAL A 1 97 ? -1.604 5.329 -14.912 1.00 93.38 97 VAL A CA 1
ATOM 786 C C . VAL A 1 97 ? -0.291 5.948 -15.384 1.00 93.38 97 VAL A C 1
ATOM 788 O O . VAL A 1 97 ? -0.265 7.122 -15.758 1.00 93.38 97 VAL A O 1
ATOM 791 N N . TYR A 1 98 ? 0.781 5.162 -15.469 1.00 92.31 98 TYR A N 1
ATOM 792 C CA . TYR A 1 98 ? 2.083 5.588 -15.985 1.00 92.31 98 TYR A CA 1
ATOM 793 C C . TYR A 1 98 ? 1.986 6.178 -17.399 1.00 92.31 98 TYR A C 1
ATOM 795 O O . TYR A 1 98 ? 2.574 7.220 -17.685 1.00 92.31 98 TYR A O 1
ATOM 803 N N . PHE A 1 99 ? 1.217 5.558 -18.297 1.00 90.94 99 PHE A N 1
ATOM 804 C CA . PHE A 1 99 ? 1.066 6.060 -19.663 1.00 90.94 99 PHE A CA 1
ATOM 805 C C . PHE A 1 99 ? 0.211 7.324 -19.761 1.00 90.94 99 PHE A C 1
ATOM 807 O O . PHE A 1 99 ? 0.428 8.111 -20.686 1.00 90.94 99 PHE A O 1
ATOM 814 N N . CYS A 1 100 ? -0.725 7.528 -18.832 1.00 90.06 100 CYS A N 1
ATOM 815 C CA . CYS A 1 100 ? -1.530 8.747 -18.754 1.00 90.06 100 CYS A CA 1
ATOM 816 C C . CYS A 1 100 ? -0.761 9.928 -18.139 1.00 90.06 100 CYS A C 1
ATOM 818 O O . CYS A 1 100 ? -1.028 11.075 -18.489 1.00 90.06 100 CYS A O 1
ATOM 820 N N . ASN A 1 101 ? 0.210 9.661 -17.266 1.00 87.12 101 ASN A N 1
ATOM 821 C CA . ASN A 1 101 ? 0.993 10.675 -16.561 1.00 87.12 101 ASN A CA 1
ATOM 822 C C . ASN A 1 101 ? 2.327 10.941 -17.272 1.00 87.12 101 ASN A C 1
ATOM 824 O O . ASN A 1 101 ? 3.400 10.641 -16.756 1.00 87.12 101 ASN A O 1
ATOM 828 N N . THR A 1 102 ? 2.268 11.505 -18.482 1.00 85.00 102 THR A N 1
ATOM 829 C CA . THR A 1 102 ? 3.463 11.709 -19.324 1.00 85.00 102 THR A CA 1
ATOM 830 C C . THR A 1 102 ? 4.493 12.674 -18.748 1.00 85.00 102 THR A C 1
ATOM 832 O O . THR A 1 102 ? 5.639 12.626 -19.176 1.00 85.00 102 THR A O 1
ATOM 835 N N . ASP A 1 103 ? 4.086 13.529 -17.812 1.00 83.88 103 ASP A N 1
ATOM 836 C CA . ASP A 1 103 ? 4.941 14.555 -17.210 1.00 83.88 103 ASP A CA 1
ATOM 837 C C . ASP A 1 103 ? 5.568 14.088 -15.883 1.00 83.88 103 ASP A C 1
ATOM 839 O O . ASP A 1 103 ? 6.347 14.819 -15.271 1.00 83.88 103 ASP A O 1
ATOM 843 N N . ALA A 1 104 ? 5.227 12.881 -15.414 1.00 82.94 104 ALA A N 1
ATOM 844 C CA . ALA A 1 104 ? 5.767 12.334 -14.178 1.00 82.94 104 ALA A CA 1
ATOM 845 C C . ALA A 1 104 ? 7.220 11.884 -14.375 1.00 82.94 104 ALA A C 1
ATOM 847 O O . ALA A 1 104 ? 7.512 10.961 -15.136 1.00 82.94 104 ALA A O 1
ATOM 848 N N . THR A 1 105 ? 8.129 12.516 -13.637 1.00 83.44 105 THR A N 1
ATOM 849 C CA . THR A 1 105 ? 9.561 12.177 -13.625 1.00 83.44 105 THR A CA 1
ATOM 850 C C . THR A 1 105 ? 9.936 11.222 -12.489 1.00 83.44 105 THR A C 1
ATOM 852 O O . THR A 1 105 ? 11.089 10.814 -12.377 1.00 83.44 105 THR A O 1
ATOM 855 N N . THR A 1 106 ? 8.981 10.885 -11.617 1.00 88.69 106 THR A N 1
ATOM 856 C CA . THR A 1 106 ? 9.197 10.046 -10.432 1.00 88.69 106 THR A CA 1
ATOM 857 C C . THR A 1 106 ? 8.013 9.108 -10.226 1.00 88.69 106 THR A C 1
ATOM 859 O O . THR A 1 106 ? 6.880 9.410 -10.615 1.00 88.69 106 THR A O 1
ATOM 862 N N . LEU A 1 107 ? 8.273 7.953 -9.620 1.00 91.56 107 LEU A N 1
ATOM 863 C CA . LEU A 1 107 ? 7.261 6.972 -9.249 1.00 91.56 107 LEU A CA 1
ATOM 864 C C . LEU A 1 107 ? 6.341 7.517 -8.150 1.00 91.56 107 LEU A C 1
ATOM 866 O O . LEU A 1 107 ? 5.152 7.214 -8.172 1.00 91.56 107 LEU A O 1
ATOM 870 N N . ALA A 1 108 ? 6.847 8.365 -7.251 1.00 87.50 108 ALA A N 1
ATOM 871 C CA . ALA A 1 108 ? 6.045 8.979 -6.192 1.00 87.50 108 ALA A CA 1
ATOM 872 C C . ALA A 1 108 ? 4.875 9.821 -6.741 1.00 87.50 108 ALA A C 1
ATOM 874 O O . ALA A 1 108 ? 3.783 9.785 -6.185 1.00 87.50 108 ALA A O 1
ATOM 875 N N . TYR A 1 109 ? 5.050 10.523 -7.870 1.00 85.50 109 TYR A N 1
ATOM 876 C CA . TYR A 1 109 ? 3.934 11.237 -8.513 1.00 85.50 109 TYR A CA 1
ATOM 877 C C . TYR A 1 109 ? 2.889 10.297 -9.124 1.00 85.50 109 TYR A C 1
ATOM 879 O O . TYR A 1 109 ? 1.709 10.637 -9.177 1.00 85.50 109 TYR A O 1
ATOM 887 N N . ILE A 1 110 ? 3.311 9.125 -9.607 1.00 88.19 110 ILE A N 1
ATOM 888 C CA . ILE A 1 110 ? 2.395 8.113 -10.150 1.00 88.19 110 ILE A CA 1
ATOM 889 C C . ILE A 1 110 ? 1.516 7.533 -9.039 1.00 88.19 110 ILE A C 1
ATOM 891 O O . ILE A 1 110 ? 0.337 7.266 -9.266 1.00 88.19 110 ILE A O 1
ATOM 895 N N . ASP A 1 111 ? 2.081 7.385 -7.843 1.00 82.75 111 ASP A N 1
ATOM 896 C CA . ASP A 1 111 ? 1.420 6.828 -6.664 1.00 82.75 111 ASP A CA 1
ATOM 897 C C . ASP A 1 111 ? 0.178 7.615 -6.213 1.00 82.75 111 ASP A C 1
ATOM 899 O O . ASP A 1 111 ? -0.750 7.052 -5.645 1.00 82.75 111 ASP A O 1
ATOM 903 N N . TRP A 1 112 ? 0.089 8.906 -6.536 1.00 80.56 112 TRP A N 1
ATOM 904 C CA . TRP A 1 112 ? -1.081 9.727 -6.198 1.00 80.56 112 TRP A CA 1
ATOM 905 C C . TRP A 1 112 ? -2.346 9.378 -6.992 1.00 80.56 112 TRP A C 1
ATOM 907 O O . TRP A 1 112 ? -3.431 9.820 -6.634 1.00 80.56 112 TRP A O 1
ATOM 917 N N . ASN A 1 113 ? -2.221 8.603 -8.072 1.00 82.00 113 ASN A N 1
ATOM 918 C CA . ASN A 1 113 ? -3.339 8.150 -8.902 1.00 82.00 113 ASN A CA 1
ATOM 919 C C . ASN A 1 113 ? -3.454 6.618 -8.855 1.00 82.00 113 ASN A C 1
ATOM 921 O O . ASN A 1 113 ? -3.577 5.967 -9.894 1.00 82.00 113 ASN A O 1
ATOM 925 N N . CYS A 1 114 ? -3.302 6.037 -7.668 1.00 89.69 114 CYS A N 1
ATOM 926 C CA . CYS A 1 114 ? -3.192 4.597 -7.482 1.00 89.69 114 CYS A CA 1
ATOM 927 C C . CYS A 1 114 ? -4.551 3.884 -7.346 1.00 89.69 114 CYS A C 1
ATOM 929 O O . CYS A 1 114 ? -5.610 4.507 -7.362 1.00 89.69 114 CYS A O 1
ATOM 931 N N . ASP A 1 115 ? -4.531 2.548 -7.274 1.00 94.25 115 ASP A N 1
ATOM 932 C CA . ASP A 1 115 ? -5.754 1.752 -7.100 1.00 94.25 115 ASP A CA 1
ATOM 933 C C . ASP A 1 115 ? -6.210 1.700 -5.638 1.00 94.25 115 ASP A C 1
ATOM 935 O O . ASP A 1 115 ? -7.399 1.529 -5.362 1.00 94.25 115 ASP A O 1
ATOM 939 N N . TYR A 1 116 ? -5.266 1.731 -4.698 1.00 92.56 116 TYR A N 1
ATOM 940 C CA . TYR A 1 116 ? -5.549 1.616 -3.272 1.00 92.56 116 TYR A CA 1
ATOM 941 C C . TYR A 1 116 ? -5.543 2.993 -2.629 1.00 92.56 116 TYR A C 1
ATOM 943 O O . TYR A 1 116 ? -4.540 3.440 -2.085 1.00 92.56 116 TYR A O 1
ATOM 951 N N . ASP A 1 117 ? -6.706 3.626 -2.679 1.00 86.44 117 ASP A N 1
ATOM 952 C CA . ASP A 1 117 ? -6.979 4.906 -2.050 1.00 86.44 117 ASP A CA 1
ATOM 953 C C . ASP A 1 117 ? -8.126 4.741 -1.047 1.00 86.44 117 ASP A C 1
ATOM 955 O O . ASP A 1 117 ? -9.110 4.030 -1.274 1.00 86.44 117 ASP A O 1
ATOM 959 N N . VAL A 1 118 ? -7.980 5.394 0.097 1.00 82.44 118 VAL A N 1
ATOM 960 C CA . VAL A 1 118 ? -8.923 5.342 1.207 1.00 82.44 118 VAL A CA 1
ATOM 961 C C . VAL A 1 118 ? -10.255 6.038 0.893 1.00 82.44 118 VAL A C 1
ATOM 963 O O . VAL A 1 118 ? -11.305 5.675 1.447 1.00 82.44 118 VAL A O 1
ATOM 966 N N . ASP A 1 119 ? -10.233 7.022 -0.007 1.00 82.81 119 ASP A N 1
ATOM 967 C CA . ASP A 1 119 ? -11.428 7.735 -0.458 1.00 82.81 119 ASP A CA 1
ATOM 968 C C . ASP A 1 119 ? -12.150 7.016 -1.595 1.00 82.81 119 ASP A C 1
ATOM 970 O O . ASP A 1 119 ? -13.373 7.143 -1.731 1.00 82.81 119 ASP A O 1
ATOM 974 N N . THR A 1 120 ? -11.427 6.187 -2.348 1.00 85.81 120 THR A N 1
ATOM 975 C CA . THR A 1 120 ? -11.974 5.348 -3.416 1.00 85.81 120 THR A CA 1
ATOM 976 C C . THR A 1 120 ? -11.601 3.867 -3.237 1.00 85.81 120 THR A C 1
ATOM 978 O O . THR A 1 120 ? -10.850 3.310 -4.038 1.00 85.81 120 THR A O 1
ATOM 981 N N . PRO A 1 121 ? -12.166 3.179 -2.215 1.00 86.12 121 PRO A N 1
ATOM 982 C CA . PRO A 1 121 ? -11.769 1.819 -1.877 1.00 86.12 121 PRO A CA 1
ATOM 983 C C . PRO A 1 121 ? -11.890 0.847 -3.043 1.00 86.12 121 PRO A C 1
ATOM 985 O O . PRO A 1 121 ? -12.910 0.762 -3.735 1.00 86.12 121 PRO A O 1
ATOM 988 N N . SER A 1 122 ? -10.844 0.053 -3.219 1.00 89.38 122 SER A N 1
ATOM 989 C CA . SER A 1 122 ? -10.786 -0.940 -4.278 1.00 89.38 122 SER A CA 1
ATOM 990 C C . SER A 1 122 ? -11.625 -2.184 -3.968 1.00 89.38 122 SER A C 1
ATOM 992 O O . SER A 1 122 ? -11.506 -2.777 -2.901 1.00 89.38 122 SER A O 1
ATOM 994 N N . ASP A 1 123 ? -12.428 -2.632 -4.940 1.00 91.69 123 ASP A N 1
ATOM 995 C CA . ASP A 1 123 ? -13.258 -3.840 -4.809 1.00 91.69 123 ASP A CA 1
ATOM 996 C C . ASP A 1 123 ? -12.427 -5.128 -4.944 1.00 91.69 123 ASP A C 1
ATOM 998 O O . ASP A 1 123 ? -12.227 -5.648 -6.045 1.00 91.69 123 ASP A O 1
ATOM 1002 N N . GLU A 1 124 ? -11.900 -5.618 -3.818 1.00 96.50 124 GLU A N 1
ATOM 1003 C CA . GLU A 1 124 ? -11.187 -6.900 -3.716 1.00 96.50 124 GLU A CA 1
ATOM 1004 C C . GLU A 1 124 ? -11.558 -7.668 -2.433 1.00 96.50 124 GLU A C 1
ATOM 1006 O O . GLU A 1 124 ? -10.761 -7.769 -1.487 1.00 96.50 124 GLU A O 1
ATOM 1011 N N . PRO A 1 125 ? -12.774 -8.238 -2.374 1.00 95.62 125 PRO A N 1
ATOM 1012 C CA . PRO A 1 125 ? -13.325 -8.816 -1.152 1.00 95.62 125 PRO A CA 1
ATOM 1013 C C . PRO A 1 125 ? -12.532 -10.033 -0.655 1.00 95.62 125 PRO A C 1
ATOM 1015 O O . PRO A 1 125 ? -12.480 -10.292 0.551 1.00 95.62 125 PRO A O 1
ATOM 1018 N N . GLU A 1 126 ? -11.876 -10.782 -1.545 1.00 97.62 126 GLU A N 1
ATOM 1019 C CA . GLU A 1 126 ? -10.990 -11.886 -1.171 1.00 97.62 126 GLU A CA 1
ATOM 1020 C C . GLU A 1 126 ? -9.760 -11.406 -0.394 1.00 97.62 126 GLU A C 1
ATOM 1022 O O . GLU A 1 126 ? -9.399 -12.038 0.603 1.00 97.62 126 GLU A O 1
ATOM 1027 N N . ILE A 1 127 ? -9.141 -10.303 -0.828 1.00 97.94 127 ILE A N 1
ATOM 1028 C CA . ILE A 1 127 ? -7.954 -9.723 -0.187 1.00 97.94 127 ILE A CA 1
ATOM 1029 C C . ILE A 1 127 ? -8.346 -9.140 1.166 1.00 97.94 127 ILE A C 1
ATOM 1031 O O . ILE A 1 127 ? -7.728 -9.478 2.175 1.00 97.94 127 ILE A O 1
ATOM 1035 N N . LEU A 1 128 ? -9.439 -8.371 1.213 1.00 98.00 128 LEU A N 1
ATOM 1036 C CA . LEU A 1 128 ? -9.983 -7.824 2.457 1.00 98.00 128 LEU A CA 1
ATOM 1037 C C . LEU A 1 128 ? -10.259 -8.933 3.484 1.00 98.00 128 LEU A C 1
ATOM 1039 O O . LEU A 1 128 ? -9.914 -8.812 4.662 1.00 98.00 128 LEU A O 1
ATOM 1043 N N . ARG A 1 129 ? -10.847 -10.050 3.040 1.00 97.88 129 ARG A N 1
ATOM 1044 C CA . ARG A 1 129 ? -11.121 -11.208 3.900 1.00 97.88 129 ARG A CA 1
ATOM 1045 C C . ARG A 1 129 ? -9.843 -11.844 4.445 1.00 97.88 129 ARG A C 1
ATOM 1047 O O . ARG A 1 129 ? -9.823 -12.201 5.625 1.00 97.88 129 ARG A O 1
ATOM 1054 N N . GLU A 1 130 ? -8.804 -12.014 3.626 1.00 98.06 130 GLU A N 1
ATOM 1055 C CA . GLU A 1 130 ? -7.521 -12.530 4.120 1.00 98.06 130 GLU A CA 1
ATOM 1056 C C . GLU A 1 130 ? -6.866 -11.540 5.092 1.00 98.06 130 GLU A C 1
ATOM 1058 O O . GLU A 1 130 ? -6.428 -11.975 6.156 1.00 98.06 130 GLU A O 1
ATOM 1063 N N . CYS A 1 131 ? -6.900 -10.227 4.836 1.00 97.94 131 CYS A N 1
ATOM 1064 C CA . CYS A 1 131 ? -6.390 -9.243 5.795 1.00 97.94 131 CYS A CA 1
ATOM 1065 C C . CYS A 1 131 ? -7.081 -9.372 7.160 1.00 97.94 131 CYS A C 1
ATOM 1067 O O . CYS A 1 131 ? -6.420 -9.540 8.187 1.00 97.94 131 CYS A O 1
ATOM 1069 N N . TRP A 1 132 ? -8.416 -9.410 7.185 1.00 97.81 132 TRP A N 1
ATOM 1070 C CA . TRP A 1 132 ? -9.172 -9.570 8.432 1.00 97.81 132 TRP A CA 1
ATOM 1071 C C . TRP A 1 132 ? -8.924 -10.901 9.139 1.00 97.81 132 TRP A C 1
ATOM 1073 O O . TRP A 1 132 ? -9.044 -10.975 10.362 1.00 97.81 132 TRP A O 1
ATOM 1083 N N . LYS A 1 133 ? -8.584 -11.961 8.407 1.00 97.50 133 LYS A N 1
ATOM 1084 C CA . LYS A 1 133 ? -8.200 -13.245 8.998 1.00 97.50 133 LYS A CA 1
ATOM 1085 C C . LYS A 1 133 ? -6.867 -13.141 9.739 1.00 97.50 133 LYS A C 1
ATOM 1087 O O . LYS A 1 133 ? -6.780 -13.663 10.846 1.00 97.50 133 LYS A O 1
ATOM 1092 N N . TYR A 1 134 ? -5.874 -12.454 9.172 1.00 96.69 134 TYR A N 1
ATOM 1093 C CA . TYR A 1 134 ? -4.607 -12.173 9.859 1.00 96.69 134 TYR A CA 1
ATOM 1094 C C . TYR A 1 134 ? -4.826 -11.293 11.094 1.00 96.69 134 TYR A C 1
ATOM 1096 O O . TYR A 1 134 ? -4.386 -11.661 12.180 1.00 96.69 134 TYR A O 1
ATOM 1104 N N . ILE A 1 135 ? -5.584 -10.202 10.944 1.00 96.69 135 ILE A N 1
ATOM 1105 C CA . ILE A 1 135 ? -5.885 -9.252 12.027 1.00 96.69 135 ILE A CA 1
ATOM 1106 C C . ILE A 1 135 ? -6.594 -9.942 13.195 1.00 96.69 135 ILE A C 1
ATOM 1108 O O . ILE A 1 135 ? -6.172 -9.818 14.338 1.00 96.69 135 ILE A O 1
ATOM 1112 N N . LYS A 1 136 ? -7.646 -10.723 12.925 1.00 95.62 136 LYS A N 1
ATOM 1113 C CA . LYS A 1 136 ? -8.403 -11.423 13.979 1.00 95.62 136 LYS A CA 1
ATOM 1114 C C . LYS A 1 136 ? -7.607 -12.534 14.656 1.00 95.62 136 LYS A C 1
ATOM 1116 O O . LYS A 1 136 ? -7.907 -12.875 15.796 1.00 95.62 136 LYS A O 1
ATOM 1121 N N . ALA A 1 137 ? -6.660 -13.137 13.941 1.00 96.00 137 ALA A N 1
ATOM 1122 C CA . ALA A 1 137 ? -5.786 -14.162 14.494 1.00 96.00 137 ALA A CA 1
ATOM 1123 C C . ALA A 1 137 ? -4.605 -13.577 15.281 1.00 96.00 137 ALA A C 1
ATOM 1125 O O . ALA A 1 137 ? -3.930 -14.350 15.956 1.00 96.00 137 ALA A O 1
ATOM 1126 N N . ASP A 1 138 ? -4.350 -12.266 15.164 1.00 92.25 138 ASP A N 1
ATOM 1127 C CA . ASP A 1 138 ? -3.168 -11.575 15.697 1.00 92.25 138 ASP A CA 1
ATOM 1128 C C . ASP A 1 138 ? -1.862 -12.333 15.392 1.00 92.25 138 ASP A C 1
ATOM 1130 O O . ASP A 1 138 ? -1.000 -12.554 16.240 1.00 92.25 138 ASP A O 1
ATOM 1134 N N . ASN A 1 139 ? -1.760 -12.837 14.159 1.00 90.69 139 ASN A N 1
ATOM 1135 C CA . ASN A 1 139 ? -0.692 -13.740 13.737 1.00 90.69 139 ASN A CA 1
ATOM 1136 C C . ASN A 1 139 ? 0.171 -13.083 12.661 1.00 90.69 139 ASN A C 1
ATOM 1138 O O . ASN A 1 139 ? 0.055 -13.394 11.472 1.00 90.69 139 ASN A O 1
ATOM 1142 N N . PHE A 1 140 ? 1.023 -12.162 13.099 1.00 94.62 140 PHE A N 1
ATOM 1143 C CA . PHE A 1 140 ? 1.960 -11.441 12.246 1.00 94.62 140 PHE A CA 1
ATOM 1144 C C . PHE A 1 140 ? 3.387 -11.937 12.474 1.00 94.62 140 PHE A C 1
ATOM 1146 O O . PHE A 1 140 ? 3.799 -12.196 13.604 1.00 94.62 140 PHE A O 1
ATOM 1153 N N . VAL A 1 141 ? 4.169 -12.060 11.400 1.00 94.56 141 VAL A N 1
ATOM 1154 C CA . VAL A 1 141 ? 5.584 -12.469 11.501 1.00 94.56 141 VAL A CA 1
ATOM 1155 C C . VAL A 1 141 ? 6.523 -11.296 11.798 1.00 94.56 141 VAL A C 1
ATOM 1157 O O . VAL A 1 141 ? 7.696 -11.510 12.114 1.00 94.56 141 VAL A O 1
ATOM 1160 N N . SER A 1 142 ? 6.027 -10.065 11.661 1.00 94.88 142 SER A N 1
ATOM 1161 C CA . SER A 1 142 ? 6.738 -8.815 11.927 1.00 94.88 142 SER A CA 1
ATOM 1162 C C . SER A 1 142 ? 5.764 -7.639 12.038 1.00 94.88 142 SER A C 1
ATOM 1164 O O . SER A 1 142 ? 4.637 -7.703 11.542 1.00 94.88 142 SER A O 1
ATOM 1166 N N . GLU A 1 143 ? 6.240 -6.535 12.613 1.00 93.75 143 GLU A N 1
ATOM 1167 C CA . GLU A 1 143 ? 5.512 -5.260 12.634 1.00 93.75 143 GLU A CA 1
ATOM 1168 C C . GLU A 1 143 ? 5.267 -4.703 11.224 1.00 93.75 143 GLU A C 1
ATOM 1170 O O . GLU A 1 143 ? 4.175 -4.232 10.926 1.00 93.75 143 GLU A O 1
ATOM 1175 N N . ALA A 1 144 ? 6.232 -4.844 10.311 1.00 94.50 144 ALA A N 1
ATOM 1176 C CA . ALA A 1 144 ? 6.076 -4.417 8.921 1.00 94.50 144 ALA A CA 1
ATOM 1177 C C . ALA A 1 144 ? 4.912 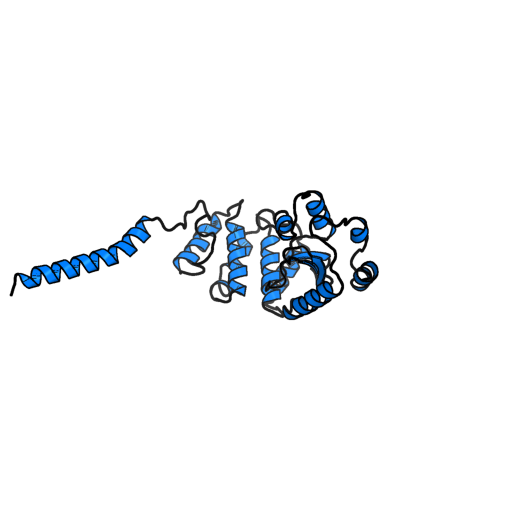-5.136 8.217 1.00 94.50 144 ALA A C 1
ATOM 1179 O O . ALA A 1 144 ? 4.124 -4.526 7.491 1.00 94.50 144 ALA A O 1
ATOM 1180 N N . GLN A 1 145 ? 4.766 -6.444 8.468 1.00 96.06 145 GLN A N 1
ATOM 1181 C CA . GLN A 1 145 ? 3.634 -7.212 7.959 1.00 96.06 145 GLN A CA 1
ATOM 1182 C C . GLN A 1 145 ? 2.316 -6.742 8.584 1.00 96.06 145 GLN A C 1
ATOM 1184 O O . GLN A 1 145 ? 1.319 -6.633 7.871 1.00 96.06 145 GLN A O 1
ATOM 1189 N N . LYS A 1 146 ? 2.306 -6.462 9.893 1.00 95.88 146 LYS A N 1
ATOM 1190 C CA . LYS A 1 146 ? 1.130 -5.953 10.608 1.00 95.88 146 LYS A CA 1
ATOM 1191 C C . LYS A 1 146 ? 0.644 -4.635 10.008 1.00 95.88 146 LYS A C 1
ATOM 1193 O O . LYS A 1 146 ? -0.529 -4.552 9.657 1.00 95.88 146 LYS A O 1
ATOM 1198 N N . VAL A 1 147 ? 1.536 -3.658 9.818 1.00 95.69 147 VAL A N 1
ATOM 1199 C CA . VAL A 1 147 ? 1.207 -2.364 9.183 1.00 95.69 147 VAL A CA 1
ATOM 1200 C C . VAL A 1 147 ? 0.596 -2.591 7.821 1.00 95.69 147 VAL A C 1
ATOM 1202 O O . VAL A 1 147 ? -0.527 -2.166 7.577 1.00 95.69 147 VAL A O 1
ATOM 1205 N N . MET A 1 148 ? 1.290 -3.333 6.960 1.00 96.31 148 MET A N 1
ATOM 1206 C CA . MET A 1 148 ? 0.817 -3.551 5.602 1.00 96.31 148 MET A CA 1
ATOM 1207 C C . MET A 1 148 ? -0.561 -4.211 5.565 1.00 96.31 148 MET A C 1
ATOM 1209 O O . MET A 1 148 ? -1.441 -3.740 4.848 1.00 96.31 148 MET A O 1
ATOM 1213 N N . ILE A 1 149 ? -0.784 -5.262 6.356 1.00 97.44 149 ILE A N 1
ATOM 1214 C CA . ILE A 1 149 ? -2.069 -5.968 6.369 1.00 97.44 149 ILE A CA 1
ATOM 1215 C C . ILE A 1 149 ? -3.189 -5.070 6.905 1.00 97.44 149 ILE A C 1
ATOM 1217 O O . ILE A 1 149 ? -4.291 -5.079 6.351 1.00 97.44 149 ILE A O 1
ATOM 1221 N N . CYS A 1 150 ? -2.926 -4.304 7.965 1.00 97.00 150 CYS A N 1
ATOM 1222 C CA . CYS A 1 150 ? -3.903 -3.389 8.548 1.00 97.00 150 CYS A CA 1
ATOM 1223 C C . CYS A 1 150 ? -4.245 -2.241 7.590 1.00 97.00 150 CYS A C 1
ATOM 1225 O O . CYS A 1 150 ? -5.428 -2.015 7.340 1.00 97.00 150 CYS A O 1
ATOM 1227 N N . CYS A 1 151 ? -3.251 -1.584 6.987 1.00 95.69 151 CYS A N 1
ATOM 1228 C CA . CYS A 1 151 ? -3.479 -0.524 6.000 1.00 95.69 151 CYS A CA 1
ATOM 1229 C C . CYS A 1 151 ? -4.220 -1.057 4.768 1.00 95.69 151 CYS A C 1
ATOM 1231 O O . CYS A 1 151 ? -5.199 -0.457 4.338 1.00 95.69 151 CYS A O 1
ATOM 1233 N N . MET A 1 152 ? -3.866 -2.246 4.268 1.00 97.12 152 MET A N 1
ATOM 1234 C CA . MET A 1 152 ? -4.624 -2.881 3.185 1.00 97.12 152 MET A CA 1
ATOM 1235 C C . MET A 1 152 ? -6.079 -3.161 3.573 1.00 97.12 152 MET A C 1
ATOM 1237 O O . MET A 1 152 ? -6.971 -2.971 2.752 1.00 97.12 152 MET A O 1
ATOM 1241 N N . ALA A 1 153 ? -6.352 -3.602 4.806 1.00 97.50 153 ALA A N 1
ATOM 1242 C CA . ALA A 1 153 ? -7.730 -3.771 5.270 1.00 97.50 153 ALA A CA 1
ATOM 1243 C C . ALA A 1 153 ? -8.492 -2.437 5.291 1.00 97.50 153 ALA A C 1
ATOM 1245 O O . ALA A 1 153 ? -9.666 -2.412 4.927 1.00 97.50 153 ALA A O 1
ATOM 1246 N N . ILE A 1 154 ? -7.829 -1.346 5.682 1.00 96.12 154 ILE A N 1
ATOM 1247 C CA . ILE A 1 154 ? -8.396 0.008 5.682 1.00 96.12 154 ILE A CA 1
ATOM 1248 C C . ILE A 1 154 ? -8.729 0.443 4.246 1.00 96.12 154 ILE A C 1
ATOM 1250 O O . ILE A 1 154 ? -9.890 0.736 3.969 1.00 96.12 154 ILE A O 1
ATOM 1254 N N . TYR A 1 155 ? -7.767 0.389 3.320 1.00 94.31 155 TYR A N 1
ATOM 1255 C CA . TYR A 1 155 ? -7.935 0.842 1.926 1.00 94.31 155 TYR A CA 1
ATOM 1256 C C . TYR A 1 155 ? -8.940 0.012 1.121 1.00 94.31 155 TYR A C 1
ATOM 1258 O O . TYR A 1 155 ? -9.510 0.483 0.142 1.00 94.31 155 TYR A O 1
ATOM 1266 N N . LEU A 1 156 ? -9.162 -1.242 1.513 1.00 95.94 156 LEU A N 1
ATOM 1267 C CA . LEU A 1 156 ? -10.115 -2.132 0.853 1.00 95.94 156 LEU A CA 1
ATOM 1268 C C . LEU A 1 156 ? -11.515 -2.094 1.467 1.00 95.94 156 LEU A C 1
ATOM 1270 O O . LEU A 1 156 ? -12.432 -2.682 0.896 1.00 95.94 156 LEU A O 1
ATOM 1274 N N . THR A 1 157 ? -11.700 -1.483 2.640 1.00 95.81 157 THR A N 1
ATOM 1275 C CA . THR A 1 157 ? -13.005 -1.498 3.309 1.00 95.81 157 THR A CA 1
ATOM 1276 C C . THR A 1 157 ? -13.971 -0.549 2.596 1.00 95.81 157 THR A C 1
ATOM 1278 O O . THR A 1 157 ? -13.724 0.658 2.567 1.00 95.81 157 THR A O 1
ATOM 1281 N N . PRO A 1 158 ? -15.101 -1.052 2.058 1.00 92.56 158 PRO A N 1
ATOM 1282 C CA . PRO A 1 158 ? -16.075 -0.209 1.376 1.00 92.56 158 PRO A CA 1
ATOM 1283 C C . PRO A 1 158 ? -16.663 0.864 2.294 1.00 92.56 158 PRO A C 1
ATOM 1285 O O . PRO A 1 158 ? -16.784 0.662 3.508 1.00 92.56 158 PRO A O 1
ATOM 1288 N N . LEU A 1 159 ? -17.106 1.977 1.704 1.00 89.56 159 LEU A N 1
ATOM 1289 C CA . LEU A 1 159 ? -17.668 3.121 2.431 1.00 89.56 159 LEU A CA 1
ATOM 1290 C C . LEU A 1 159 ? -18.813 2.705 3.370 1.00 89.56 159 LEU A C 1
ATOM 1292 O O . LEU A 1 159 ? -18.878 3.147 4.517 1.00 89.56 159 LEU A O 1
ATOM 1296 N N . GLU A 1 160 ? -19.683 1.801 2.922 1.00 89.81 160 GLU A N 1
ATOM 1297 C CA . GLU A 1 160 ? -20.817 1.273 3.685 1.00 89.81 160 GLU A CA 1
ATOM 1298 C C . GLU A 1 160 ? -20.431 0.329 4.838 1.00 89.81 160 GLU A C 1
ATOM 1300 O O . GLU A 1 160 ? -21.275 -0.005 5.669 1.00 89.81 160 GLU A O 1
ATOM 1305 N N . GLN A 1 161 ? -19.169 -0.103 4.907 1.00 92.50 161 GLN A N 1
ATOM 1306 C CA . GLN A 1 161 ? -18.625 -0.982 5.948 1.00 92.50 161 GLN A CA 1
ATOM 1307 C C . GLN A 1 161 ? -17.595 -0.276 6.843 1.00 92.50 161 GLN A C 1
ATOM 1309 O O . GLN A 1 161 ? -16.974 -0.927 7.689 1.00 92.50 161 GLN A O 1
ATOM 1314 N N . ARG A 1 162 ? -17.438 1.050 6.716 1.00 91.19 162 ARG A N 1
ATOM 1315 C CA . ARG A 1 162 ? -16.456 1.849 7.472 1.00 91.19 162 ARG A CA 1
ATOM 1316 C C . ARG A 1 162 ? -16.590 1.753 8.991 1.00 91.19 162 ARG A C 1
ATOM 1318 O O . ARG A 1 162 ? -15.584 1.867 9.680 1.00 91.19 162 ARG A O 1
ATOM 1325 N N . ASP A 1 163 ? -17.773 1.449 9.529 1.00 93.56 163 ASP A N 1
ATOM 1326 C CA . ASP A 1 163 ? -17.948 1.197 10.971 1.00 93.56 163 ASP A CA 1
ATOM 1327 C C . ASP A 1 163 ? -17.015 0.088 11.492 1.00 93.56 163 ASP A C 1
ATOM 1329 O O . ASP A 1 163 ? -16.602 0.099 12.651 1.00 93.56 163 ASP A O 1
ATOM 1333 N N . SER A 1 164 ? -16.642 -0.871 10.639 1.00 94.31 164 SER A N 1
ATOM 1334 C CA . SER A 1 164 ? -15.703 -1.934 11.016 1.00 94.31 164 SER A CA 1
ATOM 1335 C C . SER A 1 164 ? -14.299 -1.409 11.346 1.00 94.31 164 SER A C 1
ATOM 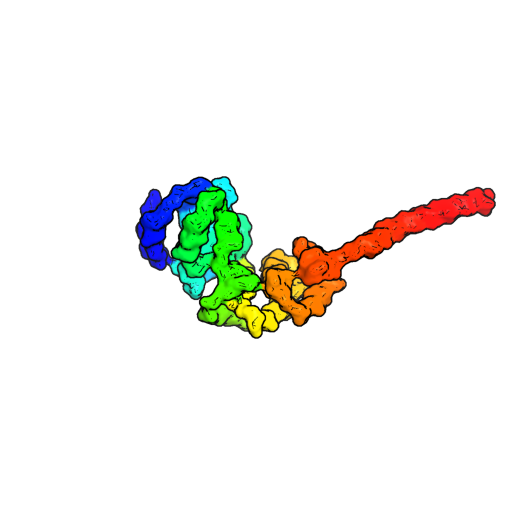1337 O O . SER A 1 164 ? -13.603 -2.011 12.165 1.00 94.31 164 SER A O 1
ATOM 1339 N N . LEU A 1 165 ? -13.908 -0.256 10.793 1.00 95.75 165 LEU A N 1
ATOM 1340 C CA . LEU A 1 165 ? -12.598 0.364 10.997 1.00 95.75 165 LEU A CA 1
ATOM 1341 C C . LEU A 1 165 ? -12.457 1.052 12.360 1.00 95.75 165 LEU A C 1
ATOM 1343 O O . LEU A 1 165 ? -11.333 1.295 12.796 1.00 95.75 165 LEU A O 1
ATOM 1347 N N . PHE A 1 166 ? -13.555 1.269 13.102 1.00 95.81 166 PHE A N 1
ATOM 1348 C CA . PHE A 1 166 ? -13.476 1.701 14.506 1.00 95.81 166 PHE A CA 1
ATOM 1349 C C . PHE A 1 166 ? -12.657 0.743 15.372 1.00 95.81 166 PHE A C 1
ATOM 1351 O O . PHE A 1 166 ? -12.149 1.154 16.410 1.00 95.81 166 PHE A O 1
ATOM 1358 N N . PHE A 1 167 ? -12.496 -0.507 14.933 1.00 95.25 167 PHE A N 1
ATOM 1359 C CA . PHE A 1 167 ? -11.591 -1.478 15.534 1.00 95.25 167 PHE A CA 1
ATOM 1360 C C . PHE A 1 167 ? -10.163 -0.935 15.730 1.00 95.25 167 PHE A C 1
ATOM 1362 O O . PHE A 1 167 ? -9.564 -1.178 16.774 1.00 95.25 167 PHE A O 1
ATOM 1369 N N . PHE A 1 168 ? -9.634 -0.163 14.773 1.00 95.50 168 PHE A N 1
ATOM 1370 C CA . PHE A 1 168 ? -8.285 0.412 14.852 1.00 95.50 168 PHE A CA 1
ATOM 1371 C C . PHE A 1 168 ? -8.204 1.651 15.753 1.00 95.50 168 PHE A C 1
ATOM 1373 O O . PHE A 1 168 ? -7.121 2.030 16.178 1.00 95.50 168 PHE A O 1
ATOM 1380 N N . LEU A 1 169 ? -9.341 2.266 16.090 1.00 93.88 169 LEU A N 1
ATOM 1381 C CA . LEU A 1 169 ? -9.427 3.431 16.980 1.00 93.88 169 LEU A CA 1
ATOM 1382 C C . LEU A 1 169 ? -9.727 3.032 18.435 1.00 93.88 169 LEU A C 1
ATOM 1384 O O . LEU A 1 169 ? -10.292 3.811 19.204 1.00 93.88 169 LEU A O 1
ATOM 1388 N N . GLN A 1 170 ? -9.394 1.796 18.809 1.00 92.00 170 GLN A N 1
ATOM 1389 C CA . GLN A 1 170 ? -9.647 1.210 20.125 1.00 92.00 170 GLN A CA 1
ATOM 1390 C C . GLN A 1 170 ? -8.410 0.472 20.650 1.00 92.00 170 GLN A C 1
ATOM 1392 O O . GLN A 1 170 ? -7.442 0.241 19.927 1.00 92.00 170 GLN A O 1
ATOM 1397 N N . SER A 1 171 ? -8.435 0.104 21.934 1.00 88.88 171 SER A N 1
ATOM 1398 C CA . SER A 1 171 ? -7.413 -0.756 22.542 1.00 88.88 171 SER A CA 1
ATOM 1399 C C . SER A 1 171 ? -7.355 -2.113 21.812 1.00 88.88 171 SER A C 1
ATOM 1401 O O . SER A 1 171 ? -8.413 -2.670 21.504 1.00 88.88 171 SER A O 1
ATOM 1403 N N . PRO A 1 172 ? -6.162 -2.675 21.540 1.00 88.88 172 PRO A N 1
ATOM 1404 C CA . PRO A 1 172 ? -4.854 -2.206 22.005 1.00 88.88 172 PRO A CA 1
ATOM 1405 C C . PRO A 1 172 ? -4.176 -1.163 21.104 1.00 88.88 172 PRO A C 1
ATOM 1407 O O . PRO A 1 172 ? -3.160 -0.617 21.514 1.00 88.88 172 PRO A O 1
ATOM 1410 N N . PHE A 1 173 ? -4.702 -0.860 19.912 1.00 89.69 173 PHE A N 1
ATOM 1411 C CA . PHE A 1 173 ? -4.025 0.022 18.950 1.00 89.69 173 PHE A CA 1
ATOM 1412 C C . PHE A 1 173 ? -3.765 1.421 19.520 1.00 89.69 173 PHE A C 1
ATOM 1414 O O . PHE A 1 173 ? -2.650 1.915 19.468 1.00 89.69 173 PHE A O 1
ATOM 1421 N N . ILE A 1 174 ? -4.755 2.044 20.155 1.00 88.12 174 ILE A N 1
ATOM 1422 C CA . ILE A 1 174 ? -4.579 3.405 20.701 1.00 88.12 174 ILE A CA 1
ATOM 1423 C C . ILE A 1 174 ? -3.711 3.465 21.973 1.00 88.12 174 ILE A C 1
ATOM 1425 O O . ILE A 1 174 ? -3.341 4.553 22.424 1.00 88.12 174 ILE A O 1
ATOM 1429 N N . ASP A 1 175 ? -3.415 2.309 22.571 1.00 87.00 175 ASP A N 1
ATOM 1430 C CA . ASP A 1 175 ? -2.590 2.199 23.776 1.00 87.00 175 ASP A CA 1
ATOM 1431 C C . ASP A 1 175 ? -1.111 1.939 23.447 1.00 87.00 175 ASP A C 1
ATOM 1433 O O . ASP A 1 175 ? -0.250 2.140 24.304 1.00 87.00 175 ASP A O 1
ATOM 1437 N N . ASP A 1 176 ? -0.814 1.501 22.223 1.00 84.38 176 ASP A N 1
ATOM 1438 C CA . ASP A 1 176 ? 0.527 1.190 21.737 1.00 84.38 176 ASP A CA 1
ATOM 1439 C C . ASP A 1 176 ? 1.135 2.411 21.030 1.00 84.38 176 ASP A C 1
ATOM 1441 O O . ASP A 1 176 ? 0.693 2.826 19.963 1.00 84.38 176 ASP A O 1
ATOM 1445 N N . GLU A 1 177 ? 2.161 2.990 21.657 1.00 78.75 177 GLU A N 1
ATOM 1446 C CA . GLU A 1 177 ? 2.846 4.213 21.210 1.00 78.75 177 GLU A CA 1
ATOM 1447 C C . GLU A 1 177 ? 4.006 3.932 20.238 1.00 78.75 177 GLU A C 1
ATOM 1449 O O . GLU A 1 177 ? 4.887 4.770 20.052 1.00 78.75 177 GLU A O 1
ATOM 1454 N N . SER A 1 178 ? 4.060 2.741 19.636 1.00 83.88 178 SER A N 1
ATOM 1455 C CA . SER A 1 178 ? 5.013 2.465 18.561 1.00 83.88 178 SER A CA 1
ATOM 1456 C C . SER A 1 178 ? 4.652 3.219 17.276 1.00 83.88 178 SER A C 1
ATOM 1458 O O . SER A 1 178 ? 3.485 3.286 16.890 1.00 83.88 178 SER A O 1
ATOM 1460 N N . GLU A 1 179 ? 5.671 3.706 16.557 1.00 80.25 179 GLU A N 1
ATOM 1461 C CA . GLU A 1 179 ? 5.531 4.368 15.241 1.00 80.25 179 GLU A CA 1
ATOM 1462 C C . GLU A 1 179 ? 4.718 3.512 14.242 1.00 80.25 179 GLU A C 1
ATOM 1464 O O . GLU A 1 179 ? 3.936 4.000 13.424 1.00 80.25 179 GLU A O 1
ATOM 1469 N N . THR A 1 180 ? 4.868 2.191 14.349 1.00 78.88 180 THR A N 1
ATOM 1470 C CA . THR A 1 180 ? 4.120 1.179 13.600 1.00 78.88 180 THR A CA 1
ATOM 1471 C C . THR A 1 180 ? 2.613 1.291 13.825 1.00 78.88 180 THR A C 1
A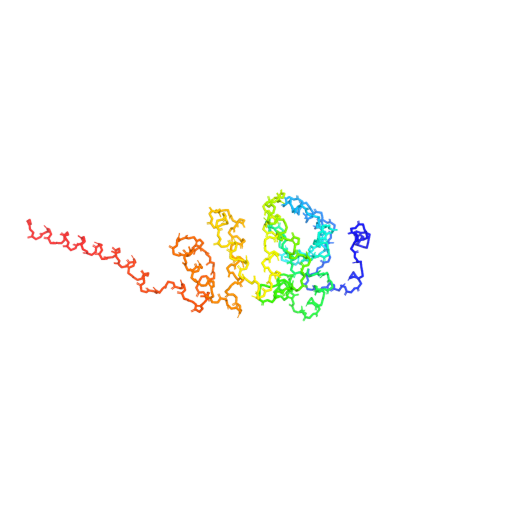TOM 1473 O O . THR A 1 180 ? 1.831 1.347 12.874 1.00 78.88 180 THR A O 1
ATOM 1476 N N . THR A 1 181 ? 2.187 1.278 15.087 1.00 84.44 181 THR A N 1
ATOM 1477 C CA . THR A 1 181 ? 0.767 1.319 15.429 1.00 84.44 181 THR A CA 1
ATOM 1478 C C . THR A 1 181 ? 0.191 2.711 15.182 1.00 84.44 181 THR A C 1
ATOM 1480 O O . THR A 1 181 ? -0.942 2.821 14.712 1.00 84.44 181 THR A O 1
ATOM 1483 N N . GLU A 1 182 ? 0.992 3.758 15.377 1.00 88.25 182 GLU A N 1
ATOM 1484 C CA . GLU A 1 182 ? 0.642 5.123 14.992 1.00 88.25 182 GLU A CA 1
ATOM 1485 C C . GLU A 1 182 ? 0.271 5.226 13.508 1.00 88.25 182 GLU A C 1
ATOM 1487 O O . GLU A 1 182 ? -0.800 5.739 13.190 1.00 88.25 182 GLU A O 1
ATOM 1492 N N . THR A 1 183 ? 1.075 4.642 12.615 1.00 90.00 183 THR A N 1
ATOM 1493 C CA . THR A 1 183 ? 0.784 4.613 11.169 1.00 90.00 183 THR A CA 1
ATOM 1494 C C . THR A 1 183 ? -0.588 3.993 10.879 1.00 90.00 183 THR A C 1
ATOM 1496 O O . THR A 1 183 ? -1.392 4.563 10.146 1.00 90.00 183 THR A O 1
ATOM 1499 N N . ILE A 1 184 ? -0.905 2.851 11.500 1.00 94.12 184 ILE A N 1
ATOM 1500 C CA . ILE A 1 184 ? -2.198 2.167 11.311 1.00 94.12 184 ILE A CA 1
ATOM 1501 C C . ILE A 1 184 ? -3.361 3.050 11.783 1.00 94.12 184 ILE A C 1
ATOM 1503 O O . ILE A 1 184 ? -4.393 3.138 11.115 1.00 94.12 184 ILE A O 1
ATOM 1507 N N . VAL A 1 185 ? -3.209 3.693 12.943 1.00 93.25 185 VAL A N 1
ATOM 1508 C CA . VAL A 1 185 ? -4.239 4.573 13.506 1.00 93.25 185 VAL A CA 1
ATOM 1509 C C . VAL A 1 185 ? -4.427 5.812 12.634 1.00 93.25 185 VAL A C 1
ATOM 1511 O O . VAL A 1 185 ? -5.566 6.208 12.393 1.00 93.25 185 VAL A O 1
ATOM 1514 N N . TRP A 1 186 ? -3.346 6.405 12.129 1.00 91.56 186 TRP A N 1
ATOM 1515 C CA . TRP A 1 186 ? -3.406 7.553 11.227 1.00 91.56 186 TRP A CA 1
ATOM 1516 C C . TRP A 1 186 ? -4.146 7.215 9.936 1.00 91.56 186 TRP A C 1
ATOM 1518 O O . TRP A 1 186 ? -5.047 7.962 9.558 1.00 91.56 186 TRP A O 1
ATOM 1528 N N . GLU A 1 187 ? -3.865 6.063 9.322 1.00 92.00 187 GLU A N 1
ATOM 1529 C CA . GLU A 1 187 ? -4.607 5.626 8.133 1.00 92.00 187 GLU A CA 1
ATOM 1530 C C . GLU A 1 187 ? -6.083 5.351 8.432 1.00 92.00 187 GLU A C 1
ATOM 1532 O O . GLU A 1 187 ? -6.968 5.694 7.642 1.00 92.00 187 GLU A O 1
ATOM 1537 N N . ALA A 1 188 ? -6.392 4.802 9.609 1.00 94.31 188 ALA A N 1
ATOM 1538 C CA . ALA A 1 188 ? -7.777 4.637 10.030 1.00 94.31 188 ALA A CA 1
ATOM 1539 C C . ALA A 1 188 ? -8.478 5.996 10.197 1.00 94.31 188 ALA A C 1
ATOM 1541 O O . ALA A 1 188 ? -9.616 6.143 9.754 1.00 94.31 188 ALA A O 1
ATOM 1542 N N . ILE A 1 189 ? -7.817 7.005 10.777 1.00 92.44 189 ILE A N 1
ATOM 1543 C CA . ILE A 1 189 ? -8.353 8.373 10.868 1.00 92.44 189 ILE A CA 1
ATOM 1544 C C . ILE A 1 189 ? -8.577 8.946 9.465 1.00 92.44 189 ILE A C 1
ATOM 1546 O O . ILE A 1 189 ? -9.695 9.384 9.192 1.00 92.44 189 ILE A O 1
ATOM 1550 N N . ASN A 1 190 ? -7.582 8.867 8.571 1.00 90.56 190 ASN A N 1
ATOM 1551 C CA . ASN A 1 190 ? -7.684 9.334 7.182 1.00 90.56 190 ASN A CA 1
ATOM 1552 C C . ASN A 1 190 ? -8.921 8.747 6.491 1.00 90.56 190 ASN A C 1
ATOM 1554 O O . ASN A 1 190 ? -9.687 9.477 5.861 1.00 90.56 190 ASN A O 1
ATOM 1558 N N . SER A 1 191 ? -9.192 7.455 6.709 1.00 91.88 191 SER A N 1
ATOM 1559 C CA . SER A 1 191 ? -10.365 6.775 6.145 1.00 91.88 191 SER A CA 1
ATOM 1560 C C . SER A 1 191 ? -11.711 7.352 6.572 1.00 91.88 191 SER A C 1
ATOM 1562 O O . SER A 1 191 ? -12.716 7.151 5.894 1.00 91.88 191 SER A O 1
ATOM 1564 N N . PHE A 1 192 ? -11.761 8.082 7.682 1.00 91.69 192 PHE A N 1
ATOM 1565 C CA . PHE A 1 192 ? -12.966 8.751 8.155 1.00 91.69 192 PHE A CA 1
ATOM 1566 C C . PHE A 1 192 ? -13.010 10.239 7.811 1.00 91.69 192 PHE A C 1
ATOM 1568 O O . PHE A 1 192 ? -14.071 10.847 7.968 1.00 91.69 192 PHE A O 1
ATOM 1575 N N . THR A 1 193 ? -11.893 10.837 7.400 1.00 84.25 193 THR A N 1
ATOM 1576 C CA . THR A 1 193 ? -11.736 12.296 7.315 1.00 84.25 193 THR A CA 1
ATOM 1577 C C . THR A 1 193 ? -11.300 12.816 5.953 1.00 84.25 193 THR A C 1
ATOM 1579 O O . THR A 1 193 ? -11.182 14.033 5.828 1.00 84.25 193 THR A O 1
ATOM 1582 N N . GLY A 1 194 ? -11.047 11.934 4.982 1.00 78.50 194 GLY A N 1
ATOM 1583 C CA . GLY A 1 194 ? -10.725 12.288 3.597 1.00 78.50 194 GLY A CA 1
ATOM 1584 C C . GLY A 1 194 ? -11.866 12.995 2.859 1.00 78.50 194 GLY A C 1
ATOM 1585 O O . GLY A 1 194 ? -12.785 13.550 3.471 1.00 78.50 194 GLY A O 1
ATOM 1586 N N . ASP A 1 195 ? -11.835 12.951 1.531 1.00 80.50 195 ASP A N 1
ATOM 1587 C CA . ASP A 1 195 ? -12.797 13.628 0.650 1.00 80.50 195 ASP A CA 1
ATOM 1588 C C . ASP A 1 195 ? -14.255 13.221 0.917 1.00 80.50 195 ASP A C 1
ATOM 1590 O O . ASP A 1 195 ? -15.190 13.997 0.687 1.00 80.50 195 ASP A O 1
ATOM 1594 N N . ASN A 1 196 ? -14.463 12.016 1.453 1.00 79.69 196 ASN A N 1
ATOM 1595 C CA . ASN A 1 196 ? -15.765 11.528 1.892 1.00 79.69 196 ASN A CA 1
ATOM 1596 C C . ASN A 1 196 ? -15.801 11.387 3.423 1.00 79.69 196 ASN A C 1
ATOM 1598 O O . ASN A 1 196 ? -15.686 10.267 3.928 1.00 79.69 196 ASN A O 1
ATOM 1602 N N . PRO A 1 197 ? -15.973 12.470 4.203 1.00 83.75 197 PRO A N 1
ATOM 1603 C CA . PRO A 1 197 ? -15.922 12.388 5.656 1.00 83.75 197 PRO A CA 1
ATOM 1604 C C . PRO A 1 197 ? -17.066 11.533 6.211 1.00 83.75 197 PRO A C 1
ATOM 1606 O O . PRO A 1 197 ? -18.194 11.570 5.716 1.00 83.75 197 PRO A O 1
ATOM 1609 N N . TYR A 1 198 ? -16.788 10.787 7.280 1.00 90.00 198 TYR A N 1
ATOM 1610 C CA . TYR A 1 198 ? -17.734 9.903 7.957 1.00 90.00 198 TYR A CA 1
ATOM 1611 C C . TYR A 1 198 ? -18.156 10.509 9.306 1.00 90.00 198 TYR A C 1
ATOM 1613 O O . TYR A 1 198 ? -17.462 10.340 10.314 1.00 90.00 198 TYR A O 1
ATOM 1621 N N . PRO A 1 199 ? -19.294 11.233 9.377 1.00 85.81 199 PRO A N 1
ATOM 1622 C CA . PRO A 1 199 ? -19.608 12.087 10.525 1.00 85.81 199 PRO A CA 1
ATOM 1623 C C . PRO A 1 199 ? -19.708 11.339 11.857 1.00 85.81 199 PRO A C 1
ATOM 1625 O O . PRO A 1 199 ? -19.399 11.901 12.906 1.00 85.81 199 PRO A O 1
ATOM 1628 N N . SER A 1 200 ? -20.103 10.064 11.825 1.00 89.19 200 SER A N 1
ATOM 1629 C CA . SER A 1 200 ? -20.207 9.214 13.016 1.00 89.19 200 SER A CA 1
ATOM 1630 C C . SER A 1 200 ? -18.861 8.977 13.710 1.00 89.19 200 SER A C 1
ATOM 1632 O O . SER A 1 200 ? -18.849 8.698 14.907 1.00 89.19 200 SER A O 1
ATOM 1634 N N . ALA A 1 201 ? -17.733 9.112 13.003 1.00 91.38 201 ALA A N 1
ATOM 1635 C CA . ALA A 1 201 ? -16.400 8.926 13.579 1.00 91.38 201 ALA A CA 1
ATOM 1636 C C . ALA A 1 201 ? -15.888 10.143 14.355 1.00 91.38 201 ALA A C 1
ATOM 1638 O O . ALA A 1 201 ? -15.045 10.006 15.242 1.00 91.38 201 ALA A O 1
ATOM 1639 N N . LYS A 1 202 ? -16.442 11.328 14.083 1.00 90.31 202 LYS A N 1
ATOM 1640 C CA . LYS A 1 202 ? -16.050 12.587 14.720 1.00 90.31 202 LYS A CA 1
ATOM 1641 C C . LYS A 1 202 ? -15.959 12.531 16.255 1.00 90.31 202 LYS A C 1
ATOM 1643 O O . LYS A 1 202 ? -14.924 12.942 16.772 1.00 90.31 202 LYS A O 1
ATOM 1648 N N . PRO A 1 203 ? -16.968 12.052 17.018 1.00 90.69 203 PRO A N 1
ATOM 1649 C CA . PRO A 1 203 ? -16.863 12.004 18.480 1.00 90.69 203 PRO A CA 1
ATOM 1650 C C . PRO A 1 203 ? -15.752 11.070 18.976 1.00 90.69 203 PRO A C 1
ATOM 1652 O O . PRO A 1 203 ? -15.147 11.351 20.006 1.00 90.69 203 PRO A O 1
ATOM 1655 N N . VAL A 1 204 ? -15.467 9.985 18.249 1.00 91.62 204 VAL A N 1
ATOM 1656 C CA . VAL A 1 204 ? -14.397 9.040 18.600 1.00 91.62 204 VAL A CA 1
ATOM 1657 C C . VAL A 1 204 ? -13.035 9.701 18.398 1.00 91.62 204 VAL A C 1
ATOM 1659 O O . VAL A 1 204 ? -12.226 9.723 19.319 1.00 91.62 204 VAL A O 1
ATOM 1662 N N . ILE A 1 205 ? -12.816 10.318 17.235 1.00 90.94 205 ILE A N 1
ATOM 1663 C CA . ILE A 1 205 ? -11.568 11.030 16.916 1.00 90.94 205 ILE A CA 1
ATOM 1664 C C . ILE A 1 205 ? -11.352 12.211 17.874 1.00 90.94 205 ILE A C 1
ATOM 1666 O O . ILE A 1 205 ? -10.245 12.416 18.369 1.00 90.94 205 ILE A O 1
ATOM 1670 N N . ALA A 1 206 ? -12.418 12.942 18.214 1.00 89.19 206 ALA A N 1
ATOM 1671 C CA . ALA A 1 206 ? -12.350 14.018 19.196 1.00 89.19 206 ALA A CA 1
ATOM 1672 C C . ALA A 1 206 ? -11.866 13.534 20.565 1.00 89.19 2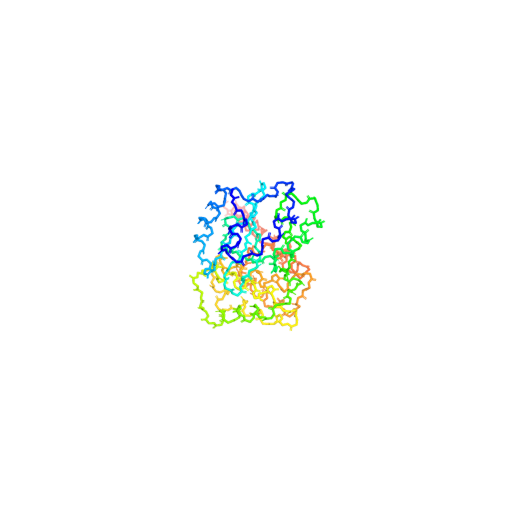06 ALA A C 1
ATOM 1674 O O . ALA A 1 206 ? -10.986 14.160 21.151 1.00 89.19 206 ALA A O 1
ATOM 1675 N N . ALA A 1 207 ? -12.395 12.408 21.049 1.00 89.12 207 ALA A N 1
ATOM 1676 C CA . ALA A 1 207 ? -11.978 11.831 22.321 1.00 89.12 207 ALA A CA 1
ATOM 1677 C C . ALA A 1 207 ? -10.498 11.410 22.312 1.00 89.12 207 ALA A C 1
ATOM 1679 O O . ALA A 1 207 ? -9.813 11.602 23.316 1.00 89.12 207 ALA A O 1
ATOM 1680 N N . LEU A 1 208 ? -9.988 10.890 21.186 1.00 88.75 208 LEU A N 1
ATOM 1681 C CA . LEU A 1 208 ? -8.565 10.557 21.039 1.00 88.75 208 LEU A CA 1
ATOM 1682 C C . LEU A 1 208 ? -7.685 11.808 21.172 1.00 88.75 208 LEU A C 1
ATOM 1684 O O . LEU A 1 208 ? -6.750 11.821 21.971 1.00 88.75 208 LEU A O 1
ATOM 1688 N N . PHE A 1 209 ? -8.030 12.887 20.468 1.00 87.19 209 PHE A N 1
ATOM 1689 C CA . PHE A 1 209 ? -7.273 14.139 20.535 1.00 87.19 209 PHE A CA 1
ATOM 1690 C C . PHE A 1 209 ? -7.390 14.853 21.887 1.00 87.19 209 PHE A C 1
ATOM 1692 O O . PHE A 1 209 ? -6.424 15.467 22.335 1.00 87.19 209 PHE A O 1
ATOM 1699 N N . GLU A 1 210 ? -8.547 14.792 22.551 1.00 86.00 210 GLU A N 1
ATOM 1700 C CA . GLU A 1 210 ? -8.723 15.328 23.909 1.00 86.00 210 GLU A CA 1
ATOM 1701 C C . GLU A 1 210 ? -7.902 14.560 24.948 1.00 86.00 210 GLU A C 1
ATOM 1703 O O . GLU A 1 210 ? -7.417 15.161 25.907 1.00 86.00 210 GLU A O 1
ATOM 1708 N N . ALA A 1 211 ? -7.707 13.256 24.744 1.00 83.94 211 ALA A N 1
ATOM 1709 C CA . ALA A 1 211 ? -6.839 12.417 25.565 1.00 83.94 211 ALA A CA 1
ATOM 1710 C C . ALA A 1 211 ? -5.339 12.619 25.272 1.00 83.94 211 ALA A C 1
ATOM 1712 O O . ALA A 1 211 ? -4.519 11.854 25.774 1.00 83.94 211 ALA A O 1
ATOM 1713 N N . GLU A 1 212 ? -4.983 13.619 24.456 1.00 81.75 212 GLU A N 1
ATOM 1714 C CA . GLU A 1 212 ? -3.617 13.902 23.999 1.00 81.75 212 GLU A CA 1
ATOM 1715 C C . GLU A 1 212 ? -2.960 12.733 23.242 1.00 81.75 212 GLU A C 1
ATOM 1717 O O . GLU A 1 212 ? -1.745 12.717 23.040 1.00 81.75 212 GLU A O 1
ATOM 1722 N N . LYS A 1 213 ? -3.759 11.768 22.766 1.00 77.62 213 LYS A N 1
ATOM 1723 C CA . LYS A 1 213 ? -3.292 10.697 21.886 1.00 77.62 213 LYS A CA 1
ATOM 1724 C C . LYS A 1 213 ? -3.171 11.238 20.462 1.00 77.62 213 LYS A C 1
ATOM 1726 O O . LYS A 1 213 ? -4.082 11.906 19.974 1.00 77.62 213 LYS A O 1
ATOM 1731 N N . PHE A 1 214 ? -2.045 10.945 19.807 1.00 76.62 214 PHE A N 1
ATOM 1732 C CA . PHE A 1 214 ? -1.764 11.347 18.420 1.00 76.62 214 PHE A CA 1
ATOM 1733 C C . PHE A 1 214 ? -1.870 12.866 18.196 1.00 76.62 214 PHE A C 1
ATOM 1735 O O . PHE A 1 214 ? -2.395 13.335 17.187 1.00 76.62 214 PHE A O 1
ATOM 1742 N N . ASN A 1 215 ? -1.391 13.658 19.163 1.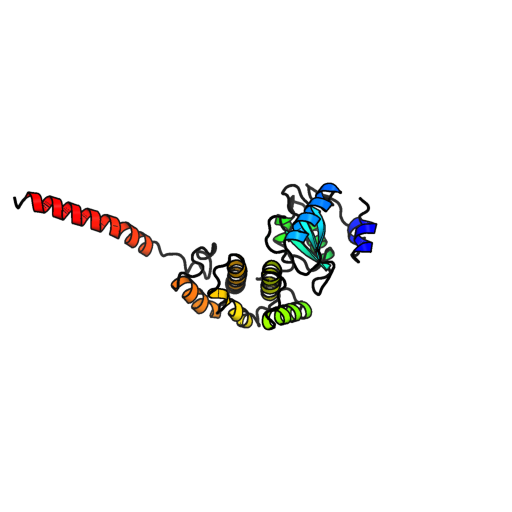00 73.25 215 ASN A N 1
ATOM 1743 C CA . ASN A 1 215 ? -1.392 15.121 19.068 1.00 73.25 215 ASN A CA 1
ATOM 1744 C C . ASN A 1 215 ? -0.599 15.651 17.869 1.00 73.25 215 ASN A C 1
ATOM 1746 O O . ASN A 1 215 ? -0.956 16.706 17.345 1.00 73.25 215 ASN A O 1
ATOM 1750 N N . ASP A 1 216 ? 0.415 14.901 17.443 1.00 80.56 216 ASP A N 1
ATOM 1751 C CA . ASP A 1 216 ? 1.287 15.233 16.320 1.00 80.56 216 ASP A CA 1
ATOM 1752 C C . ASP A 1 216 ? 0.703 14.805 14.962 1.00 80.56 216 ASP A C 1
ATOM 1754 O O . ASP A 1 216 ? 1.364 14.959 13.936 1.00 80.56 216 ASP A O 1
ATOM 1758 N N . TYR A 1 217 ? -0.544 14.309 14.926 1.00 83.69 217 TYR A N 1
ATOM 1759 C CA . TYR A 1 217 ? -1.219 13.953 13.681 1.00 83.69 217 TYR A CA 1
ATOM 1760 C C . TYR A 1 217 ? -1.262 15.164 12.722 1.00 83.69 217 TYR A C 1
ATOM 1762 O O . TYR A 1 217 ? -1.906 16.180 13.027 1.00 83.69 217 TYR A O 1
ATOM 1770 N N . PRO A 1 218 ? -0.608 15.080 11.548 1.00 81.00 218 PRO A N 1
ATOM 1771 C CA . PRO A 1 218 ? -0.250 16.253 10.746 1.00 81.00 218 PRO A CA 1
ATOM 1772 C C . PRO A 1 218 ? -1.454 16.970 10.125 1.00 81.00 218 PRO A C 1
ATOM 1774 O O . PRO A 1 218 ? -1.384 18.163 9.830 1.00 81.00 218 PRO A O 1
ATOM 1777 N N . TYR A 1 219 ? -2.575 16.268 9.951 1.00 82.25 219 TYR A N 1
ATOM 1778 C CA . TYR A 1 219 ? -3.768 16.791 9.281 1.00 82.25 219 TYR A CA 1
ATOM 1779 C C . TYR A 1 219 ? -4.871 17.233 10.249 1.00 82.25 219 TYR A C 1
ATOM 1781 O O . TYR A 1 219 ? -5.970 17.586 9.823 1.00 82.25 219 TYR A O 1
ATOM 1789 N N . LYS A 1 220 ? -4.588 17.283 11.558 1.00 82.00 220 LYS A N 1
ATOM 1790 C CA . LYS A 1 220 ? -5.550 17.680 12.603 1.00 82.00 220 LYS A CA 1
ATOM 1791 C C . LYS A 1 220 ? -6.268 19.002 12.301 1.00 82.00 220 LYS A C 1
ATOM 1793 O O . LYS A 1 220 ? -7.459 19.135 12.566 1.00 82.00 220 LYS A O 1
ATOM 1798 N N . ASP A 1 221 ? -5.566 19.959 11.704 1.00 79.81 221 ASP A N 1
ATOM 1799 C CA . ASP A 1 221 ? -6.097 21.291 11.395 1.00 79.81 221 ASP A CA 1
ATOM 1800 C C . ASP A 1 221 ? -7.028 21.344 10.174 1.00 79.81 221 ASP A C 1
ATOM 1802 O O . ASP A 1 221 ? -7.659 22.381 9.949 1.00 79.81 221 ASP A O 1
ATOM 1806 N N . ILE A 1 222 ? -7.113 20.267 9.387 1.00 80.31 222 ILE A N 1
ATOM 1807 C CA . ILE A 1 222 ? -7.955 20.194 8.185 1.00 80.31 222 ILE A CA 1
ATOM 1808 C C . ILE A 1 222 ? -9.078 19.159 8.291 1.00 80.31 222 ILE A C 1
ATOM 1810 O O . ILE A 1 222 ? -10.054 19.276 7.553 1.00 80.31 222 ILE A O 1
ATOM 1814 N N . ILE A 1 223 ? -9.013 18.202 9.227 1.00 83.25 223 ILE A N 1
ATOM 1815 C CA . ILE A 1 223 ? -10.102 17.229 9.386 1.00 83.25 223 ILE A CA 1
ATOM 1816 C C . ILE A 1 223 ? -11.400 17.909 9.850 1.00 83.25 223 ILE A C 1
ATOM 1818 O O . ILE A 1 223 ? -11.381 18.815 10.691 1.00 83.25 223 ILE A O 1
ATOM 1822 N N . PHE A 1 224 ? -12.531 17.439 9.315 1.00 81.25 224 PHE A N 1
ATOM 1823 C CA . PHE A 1 224 ? -13.875 17.948 9.616 1.00 81.25 224 PHE A CA 1
ATOM 1824 C C . PHE A 1 224 ? -13.955 19.486 9.575 1.00 81.25 224 PHE A C 1
ATOM 1826 O O . PHE A 1 224 ? -14.344 20.119 10.552 1.00 81.25 224 PHE A O 1
ATOM 1833 N N . ASP A 1 225 ? -13.540 20.096 8.462 1.00 79.50 225 ASP A N 1
ATOM 1834 C CA . ASP A 1 225 ? -13.561 21.554 8.256 1.00 79.50 225 ASP A CA 1
ATOM 1835 C C . ASP A 1 225 ? -12.749 22.353 9.298 1.00 79.50 225 ASP A C 1
ATOM 1837 O O . ASP A 1 225 ? -13.094 23.478 9.678 1.00 79.50 225 ASP A O 1
ATOM 1841 N N . GLY A 1 226 ? -11.643 21.771 9.774 1.00 75.81 226 GLY A N 1
ATOM 1842 C CA . GLY A 1 226 ? -10.730 22.404 10.727 1.00 75.81 226 GLY A CA 1
ATOM 1843 C C . GLY A 1 226 ? -11.309 22.560 12.132 1.00 75.81 226 GLY A C 1
ATOM 1844 O O . GLY A 1 226 ? -10.898 23.443 12.890 1.00 75.81 226 GLY A O 1
ATOM 1845 N N . GLU A 1 227 ? -12.261 21.710 12.508 1.00 79.75 227 GLU A N 1
ATOM 1846 C CA . GLU A 1 227 ? -12.892 21.726 13.830 1.00 79.75 227 GLU A CA 1
ATOM 1847 C C . GLU A 1 227 ? -11.921 21.495 14.991 1.00 79.75 227 GLU A C 1
ATOM 1849 O O . GLU A 1 227 ? -12.155 21.999 16.094 1.00 79.75 227 GLU A O 1
ATOM 1854 N N . PHE A 1 228 ? -10.827 20.774 14.743 1.00 78.31 228 PHE A N 1
ATOM 1855 C CA . PHE A 1 228 ? -9.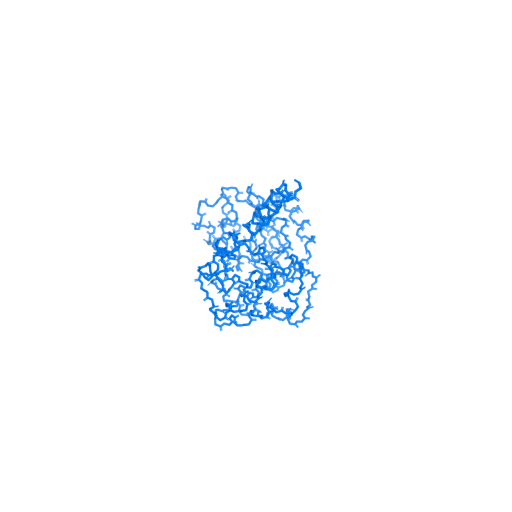797 20.471 15.742 1.00 78.31 228 PHE A CA 1
ATOM 1856 C C . PHE A 1 228 ? -8.645 21.462 15.750 1.00 78.31 228 PHE A C 1
ATOM 1858 O O . PHE A 1 228 ? -7.756 21.351 16.599 1.00 78.31 228 PHE A O 1
ATOM 1865 N N . LYS A 1 229 ? -8.693 22.467 14.870 1.00 75.69 229 LYS A N 1
ATOM 1866 C CA . LYS A 1 229 ? -7.761 23.580 14.907 1.00 75.69 229 LYS A CA 1
ATOM 1867 C C . LYS A 1 229 ? -7.837 24.231 16.275 1.00 75.69 229 LYS A C 1
ATOM 1869 O O . LYS A 1 229 ? -8.915 24.653 16.719 1.00 75.69 229 LYS A O 1
ATOM 1874 N N . GLU A 1 230 ? -6.695 24.362 16.945 1.00 64.81 230 GLU A N 1
ATOM 1875 C CA . GLU A 1 230 ? -6.645 25.159 18.161 1.00 64.81 230 GLU A CA 1
ATOM 1876 C C . GLU A 1 230 ? -7.121 26.573 17.820 1.00 64.81 230 GLU A C 1
ATOM 1878 O O . GLU A 1 230 ? -6.462 27.347 17.122 1.00 64.81 230 GLU A O 1
ATOM 1883 N N . LYS A 1 231 ? -8.321 26.930 18.293 1.00 56.88 231 LYS A N 1
ATOM 1884 C CA . LYS A 1 231 ? -8.823 28.294 18.149 1.00 56.88 231 LYS A CA 1
ATOM 1885 C C . LYS A 1 231 ? -7.789 29.201 18.803 1.00 56.88 231 LYS A C 1
ATOM 1887 O O . LYS A 1 231 ? -7.558 29.070 20.003 1.00 56.88 231 LYS A O 1
ATOM 1892 N N . GLY A 1 232 ? -7.219 30.142 18.045 1.00 45.62 232 GLY A N 1
ATOM 1893 C CA . GLY A 1 232 ? -6.129 31.029 18.487 1.00 45.62 232 GLY A CA 1
ATOM 1894 C C . GLY A 1 232 ? -6.379 31.773 19.807 1.00 45.62 232 GLY A C 1
ATOM 1895 O O . GLY A 1 232 ? -5.448 32.270 20.427 1.00 45.62 232 GLY A O 1
ATOM 1896 N N . PHE A 1 233 ? -7.620 31.786 20.300 1.00 42.88 233 PHE A N 1
ATOM 1897 C CA . PHE A 1 233 ? -7.965 32.220 21.648 1.00 42.88 233 PHE A CA 1
ATOM 1898 C C . PHE A 1 233 ? -7.320 31.361 22.761 1.00 42.88 233 PHE A C 1
ATOM 1900 O O . PHE A 1 233 ? -6.852 31.923 23.745 1.00 42.88 233 PHE A O 1
ATOM 1907 N N . LYS A 1 234 ? -7.234 30.026 22.635 1.00 48.38 234 LYS A N 1
ATOM 1908 C CA . LYS A 1 234 ? -6.593 29.154 23.648 1.00 48.38 234 LYS A CA 1
ATOM 1909 C C . LYS A 1 234 ? -5.075 29.373 23.718 1.00 48.38 234 LYS A C 1
ATOM 1911 O O . LYS A 1 234 ? -4.549 29.531 24.818 1.00 48.38 234 LYS A O 1
ATOM 1916 N N . VAL A 1 235 ? -4.404 29.467 22.567 1.00 48.59 235 VAL A N 1
ATOM 1917 C CA . VAL A 1 235 ? -2.963 29.778 22.466 1.00 48.59 235 VAL A CA 1
ATOM 1918 C C . VAL A 1 235 ? -2.667 31.165 23.044 1.00 48.59 235 VAL A C 1
ATOM 1920 O O . VAL A 1 235 ? -1.804 31.304 23.908 1.00 48.59 235 VAL A O 1
ATOM 1923 N N . PHE A 1 236 ? -3.475 32.169 22.681 1.00 37.62 236 PHE A N 1
ATOM 1924 C CA . PHE A 1 236 ? -3.365 33.530 23.212 1.00 37.62 236 PHE A CA 1
ATOM 1925 C C . PHE A 1 236 ? -3.480 33.583 24.743 1.00 37.62 236 PHE A C 1
ATOM 1927 O O . PHE A 1 236 ? -2.731 34.315 25.382 1.00 37.62 236 PHE A O 1
ATOM 1934 N N . TRP A 1 237 ? -4.387 32.821 25.362 1.00 48.62 237 TRP A N 1
ATOM 1935 C CA . TRP A 1 237 ? -4.498 32.776 26.826 1.00 48.62 237 TRP A CA 1
ATOM 1936 C C . TRP A 1 237 ? -3.349 32.008 27.488 1.00 48.62 237 TRP A C 1
ATOM 1938 O O . TRP A 1 237 ? -2.866 32.448 28.530 1.00 48.62 237 TRP A O 1
ATOM 1948 N N . ARG A 1 238 ? -2.882 30.903 26.895 1.00 50.94 238 ARG A N 1
ATOM 1949 C CA . ARG A 1 238 ? -1.778 30.092 27.436 1.00 50.94 238 ARG A CA 1
ATOM 1950 C C . ARG A 1 238 ? -0.452 30.863 27.431 1.00 50.94 238 ARG A C 1
ATOM 1952 O O . ARG A 1 238 ? 0.264 30.840 28.429 1.00 50.94 238 ARG A O 1
ATOM 1959 N N . GLU A 1 239 ? -0.170 31.621 26.373 1.00 52.28 239 GLU A N 1
ATOM 1960 C CA . GLU A 1 239 ? 1.009 32.496 26.297 1.00 52.28 239 GLU A CA 1
ATOM 1961 C C . GLU A 1 239 ? 0.866 33.755 27.169 1.00 52.28 239 GLU A C 1
ATOM 1963 O O . GLU A 1 239 ? 1.812 34.154 27.852 1.00 52.28 239 GLU A O 1
ATOM 1968 N N . ASN A 1 240 ? -0.325 34.366 27.228 1.00 57.22 240 ASN A N 1
ATOM 1969 C CA . ASN A 1 240 ? -0.539 35.556 28.060 1.00 57.22 240 ASN A CA 1
ATOM 1970 C C . ASN A 1 240 ? -0.616 35.269 29.559 1.00 57.22 240 ASN A C 1
ATOM 1972 O O . ASN A 1 240 ? -0.362 36.180 30.344 1.00 57.22 240 ASN A O 1
ATOM 1976 N N . GLN A 1 241 ? -0.925 34.044 29.992 1.00 62.69 241 GLN A N 1
ATOM 1977 C CA . GLN A 1 241 ? -0.838 33.677 31.410 1.00 62.69 241 GLN A CA 1
ATOM 1978 C C . GLN A 1 241 ? 0.592 33.825 31.939 1.00 62.69 241 GLN A C 1
ATOM 1980 O O . GLN A 1 241 ? 0.784 34.330 33.045 1.00 62.69 241 GLN A O 1
ATOM 1985 N N . PHE A 1 242 ? 1.594 33.475 31.129 1.00 67.00 242 PHE A N 1
ATOM 1986 C CA . PHE A 1 242 ? 3.000 33.653 31.484 1.00 67.00 242 PHE A CA 1
ATOM 1987 C C . PHE A 1 242 ? 3.348 35.140 31.673 1.00 67.00 242 PHE A C 1
ATOM 1989 O O . PHE A 1 242 ? 3.939 35.528 32.683 1.00 67.00 242 PHE A O 1
ATOM 1996 N N . TRP A 1 243 ? 2.887 36.002 30.760 1.00 68.62 243 TRP A N 1
ATOM 1997 C CA . TRP A 1 243 ? 3.081 37.453 30.850 1.00 68.62 243 TRP A CA 1
ATOM 1998 C C . TRP A 1 243 ? 2.301 38.105 31.997 1.00 68.62 243 TRP A C 1
ATOM 2000 O O . TRP A 1 243 ? 2.832 38.989 32.669 1.00 68.62 243 TRP A O 1
ATOM 2010 N N . LEU A 1 244 ? 1.079 37.649 32.281 1.00 75.38 244 LEU A N 1
ATOM 2011 C CA . LEU A 1 244 ? 0.267 38.109 33.413 1.00 75.38 244 LEU A CA 1
ATOM 2012 C C . LEU A 1 244 ? 0.930 37.799 34.757 1.00 75.38 244 LEU A C 1
ATOM 2014 O O . LEU A 1 244 ? 0.937 38.656 35.640 1.00 75.38 244 LEU A O 1
ATOM 2018 N N . VAL A 1 245 ? 1.523 36.612 34.907 1.00 77.00 245 VAL A N 1
ATOM 2019 C CA . VAL A 1 245 ? 2.271 36.237 36.118 1.00 77.00 245 VAL A CA 1
ATOM 2020 C C . VAL A 1 245 ? 3.506 37.124 36.290 1.00 77.00 245 VAL A C 1
ATOM 2022 O O . VAL A 1 245 ? 3.727 37.650 37.381 1.00 77.00 245 VAL A O 1
ATOM 2025 N N . ILE A 1 246 ? 4.271 37.370 35.221 1.00 76.94 246 ILE A N 1
ATOM 2026 C CA . ILE A 1 246 ? 5.422 38.289 35.254 1.00 76.94 246 ILE A CA 1
ATOM 2027 C C . ILE A 1 246 ? 4.981 39.707 35.630 1.00 76.94 246 ILE A C 1
ATOM 2029 O O . ILE A 1 246 ? 5.627 40.358 36.456 1.00 76.94 246 ILE A O 1
ATOM 2033 N N . LEU A 1 247 ? 3.875 40.190 35.064 1.00 79.81 247 LEU A N 1
ATOM 2034 C CA . LEU A 1 247 ? 3.369 41.535 35.321 1.00 79.81 247 LEU A CA 1
ATOM 2035 C C . LEU A 1 247 ? 2.882 41.678 36.770 1.00 79.81 247 LEU A C 1
ATOM 2037 O O . LEU A 1 247 ? 3.223 42.659 37.427 1.00 79.81 247 LEU A O 1
ATOM 2041 N N . LEU A 1 248 ? 2.184 40.673 37.309 1.00 83.06 248 LEU A N 1
ATOM 2042 C CA . LEU A 1 248 ? 1.757 40.627 38.713 1.00 83.06 248 LEU A CA 1
ATOM 2043 C C . LEU A 1 248 ? 2.941 40.567 39.686 1.00 83.06 248 LEU A C 1
ATOM 2045 O O . LEU A 1 248 ? 2.954 41.305 40.671 1.00 83.06 248 LEU A O 1
ATOM 2049 N N . LEU A 1 249 ? 3.955 39.744 39.402 1.00 83.75 249 LEU A N 1
ATOM 2050 C CA . LEU A 1 249 ? 5.181 39.673 40.206 1.00 83.75 249 LEU A CA 1
ATOM 2051 C C . LEU A 1 249 ? 5.946 41.001 40.179 1.00 83.75 249 LEU A C 1
ATOM 2053 O O . LEU A 1 249 ? 6.425 41.464 41.213 1.00 83.75 249 LEU A O 1
ATOM 2057 N N . SER A 1 250 ? 6.007 41.652 39.018 1.00 80.06 250 SER A N 1
ATOM 2058 C CA . SER A 1 250 ? 6.635 42.967 38.859 1.00 80.06 250 SER A CA 1
ATOM 2059 C C . SER A 1 250 ? 5.878 44.054 39.625 1.00 80.06 250 SER A C 1
ATOM 2061 O O . SER A 1 250 ? 6.496 44.902 40.266 1.00 80.06 250 SER A O 1
ATOM 2063 N N . LEU A 1 251 ? 4.541 44.011 39.609 1.00 84.38 251 LEU A N 1
ATOM 2064 C CA . LEU A 1 251 ? 3.693 44.939 40.355 1.00 84.38 251 LEU A CA 1
ATOM 2065 C C . LEU A 1 251 ? 3.848 44.745 41.869 1.00 84.38 251 LEU A C 1
ATOM 2067 O O . LEU A 1 251 ? 3.955 45.722 42.604 1.00 84.38 251 LEU A O 1
ATOM 2071 N N . LEU A 1 252 ? 3.918 43.495 42.335 1.00 82.00 252 LEU A N 1
ATOM 2072 C CA . LEU A 1 252 ? 4.178 43.158 43.738 1.00 82.00 252 LEU A CA 1
ATOM 2073 C C . LEU A 1 252 ? 5.552 43.659 44.198 1.00 82.00 252 LEU A C 1
ATOM 2075 O O . LEU A 1 252 ? 5.642 44.276 45.257 1.00 82.00 252 LEU A O 1
ATOM 2079 N N . LEU A 1 253 ? 6.595 43.467 43.383 1.00 77.81 253 LEU A N 1
ATOM 2080 C CA . LEU A 1 253 ? 7.943 43.989 43.647 1.00 77.81 253 LEU A CA 1
ATOM 2081 C C . LEU A 1 253 ? 7.994 45.523 43.645 1.00 77.81 253 LEU A C 1
ATOM 2083 O O . LEU A 1 253 ? 8.754 46.129 44.405 1.00 77.81 253 LEU A O 1
ATOM 2087 N N . PHE A 1 254 ? 7.195 46.167 42.794 1.00 76.62 254 PHE A N 1
ATOM 2088 C CA . PHE A 1 254 ? 7.072 47.619 42.768 1.00 76.62 254 PHE A CA 1
ATOM 2089 C C . PHE A 1 254 ? 6.366 48.133 44.025 1.00 76.62 254 PHE A C 1
ATOM 2091 O O . PHE A 1 254 ? 6.889 49.017 44.695 1.00 76.62 254 PHE A O 1
ATOM 2098 N N . ILE A 1 255 ? 5.230 47.540 44.400 1.00 79.12 255 ILE A N 1
ATOM 2099 C CA . ILE A 1 255 ? 4.468 47.918 45.597 1.00 79.12 255 ILE A CA 1
ATOM 2100 C C . ILE A 1 255 ? 5.284 47.665 46.870 1.00 79.12 255 ILE A C 1
ATOM 2102 O O . ILE A 1 255 ? 5.292 48.517 47.756 1.00 79.12 255 ILE A O 1
ATOM 2106 N N . SER A 1 256 ? 6.039 46.565 46.961 1.00 72.81 256 SER A N 1
ATOM 2107 C CA . SER A 1 256 ? 6.875 46.283 48.137 1.00 72.81 256 SER A CA 1
ATOM 2108 C C . SER A 1 256 ? 7.970 47.329 48.372 1.00 72.81 256 SER A C 1
ATOM 2110 O O . SER A 1 256 ? 8.432 47.470 49.498 1.00 72.81 256 SER A O 1
ATOM 2112 N N . ARG A 1 257 ? 8.367 48.095 47.343 1.00 68.81 257 ARG A N 1
ATOM 2113 C CA . ARG A 1 257 ? 9.307 49.223 47.482 1.00 68.81 257 ARG A CA 1
ATOM 2114 C C . ARG A 1 257 ? 8.683 50.493 48.069 1.00 68.81 257 ARG A C 1
ATOM 2116 O O . ARG A 1 257 ? 9.431 51.385 48.439 1.00 68.81 257 ARG A O 1
ATOM 2123 N N . PHE A 1 258 ? 7.355 50.589 48.145 1.00 68.38 258 PHE A N 1
ATOM 2124 C CA . PHE A 1 258 ? 6.654 51.722 48.771 1.00 68.38 258 PHE A CA 1
ATOM 2125 C C . PHE A 1 258 ? 6.271 51.467 50.234 1.00 68.38 258 PHE A C 1
ATOM 2127 O O . PHE A 1 258 ? 5.830 52.390 50.913 1.00 68.38 258 PHE A O 1
ATOM 2134 N N . PHE A 1 259 ? 6.428 50.232 50.719 1.00 61.72 259 PHE A N 1
ATOM 2135 C CA . PHE A 1 259 ? 6.105 49.825 52.091 1.00 61.72 259 PHE A CA 1
ATOM 2136 C C . PHE A 1 259 ? 7.353 49.519 52.946 1.00 61.72 259 PHE A C 1
ATOM 2138 O O . PHE A 1 259 ? 7.235 48.859 53.979 1.00 61.72 259 PHE A O 1
ATOM 2145 N N . TRP A 1 260 ? 8.527 50.011 52.531 1.00 53.50 260 TRP A N 1
ATOM 2146 C CA . TRP A 1 260 ? 9.786 50.017 53.289 1.00 53.50 260 TRP A CA 1
ATOM 2147 C C . TRP A 1 260 ? 10.387 51.421 53.323 1.00 53.50 260 TRP A C 1
ATOM 2149 O O . TRP A 1 260 ? 10.345 52.094 52.269 1.00 53.50 260 TRP A O 1
#

Organism: Capnocytophaga sputigena (NCBI:txid1019)